Protein AF-A0A4R6K210-F1 (afdb_monomer_lite)

Organism: NCBI:txid2512215

Secondary structure (DSSP, 8-state):
---------------------------------SSTTHHHHS-GGGG--SS-TTTTHHHHHHHHH--GGG--HHHHHHHHHHHHHHHHHHHHHHHHHHHHHHHHS--EES-SSSSS--TTPPBPPTT-EEEETTEEEEHHHHHHHHHT--HHHHHHHHHHHHHHHHH-HHHHHHHHHTSS-HHHHHHHHHHHTT---HHHHHHHH-

pLDDT: mean 77.82, std 23.1, range [26.52, 97.75]

Radius of gyration: 31.62 Å; chains: 1; bounding box: 96×77×70 Å

Structure (mmCIF, N/CA/C/O backbone):
data_AF-A0A4R6K210-F1
#
_entry.id   AF-A0A4R6K210-F1
#
loop_
_atom_site.group_PDB
_atom_site.id
_atom_site.type_symbol
_atom_site.label_atom_id
_atom_site.label_alt_id
_atom_site.label_comp_id
_atom_site.label_asym_id
_atom_site.label_entity_id
_atom_site.label_seq_id
_atom_site.pdbx_PDB_ins_code
_atom_site.Cartn_x
_atom_site.Cartn_y
_atom_site.Cartn_z
_atom_site.occupancy
_atom_site.B_iso_or_equiv
_atom_site.auth_seq_id
_atom_site.auth_comp_id
_atom_site.auth_asym_id
_atom_site.auth_atom_id
_atom_site.pdbx_PDB_model_num
ATOM 1 N N . MET A 1 1 ? -72.269 -57.834 16.017 1.00 35.53 1 MET A N 1
ATOM 2 C CA . MET A 1 1 ? -72.215 -59.213 16.539 1.00 35.53 1 MET A CA 1
ATOM 3 C C . MET A 1 1 ? -70.806 -59.750 16.324 1.00 35.53 1 MET A C 1
ATOM 5 O O . MET A 1 1 ? -70.292 -59.533 15.237 1.00 35.53 1 MET A O 1
ATOM 9 N N . SER A 1 2 ? -70.254 -60.399 17.362 1.00 40.97 2 SER A N 1
ATOM 10 C CA . SER A 1 2 ? -69.019 -61.221 17.447 1.00 40.97 2 SER A CA 1
ATOM 11 C C . SER A 1 2 ? -67.670 -60.500 17.221 1.00 40.97 2 SER A C 1
ATOM 13 O O . SER A 1 2 ? -67.440 -59.997 16.132 1.00 40.97 2 SER A O 1
ATOM 15 N N . GLN A 1 3 ? -66.781 -60.261 18.212 1.00 33.59 3 GLN A N 1
ATOM 16 C CA . GLN A 1 3 ? -66.018 -61.182 19.108 1.00 33.59 3 GLN A CA 1
ATOM 17 C C . GLN A 1 3 ? -65.267 -62.271 18.311 1.00 33.59 3 GLN A C 1
ATOM 19 O O . GLN A 1 3 ? -65.882 -62.869 17.441 1.00 33.59 3 GLN A O 1
ATOM 24 N N . ASN A 1 4 ? -63.996 -62.646 18.518 1.00 32.97 4 ASN A N 1
ATOM 25 C CA . ASN A 1 4 ? -63.002 -62.506 19.602 1.00 32.97 4 ASN A CA 1
ATOM 26 C C . ASN A 1 4 ? -61.637 -63.025 19.023 1.00 32.97 4 ASN A C 1
ATOM 28 O O . ASN A 1 4 ? -61.682 -63.887 18.151 1.00 32.97 4 ASN A O 1
ATOM 32 N N . VAL A 1 5 ? -60.457 -62.416 19.278 1.00 39.25 5 VAL A N 1
ATOM 33 C CA . VAL A 1 5 ? -59.456 -62.726 20.355 1.00 39.25 5 VAL A CA 1
ATOM 34 C C . VAL A 1 5 ? -58.757 -64.092 20.150 1.00 39.25 5 VAL A C 1
ATOM 36 O O . VAL A 1 5 ? -59.454 -65.055 19.875 1.00 39.25 5 VAL A O 1
ATOM 39 N N . VAL A 1 6 ? -57.450 -64.367 20.312 1.00 38.62 6 VAL A N 1
ATOM 40 C CA . VAL A 1 6 ? -56.156 -63.724 20.679 1.00 38.62 6 VAL A CA 1
ATOM 41 C C . VAL A 1 6 ? -55.096 -64.840 20.513 1.00 38.62 6 VAL A C 1
ATOM 43 O O . VAL A 1 6 ? -55.473 -66.009 20.591 1.00 38.62 6 VAL A O 1
ATOM 46 N N . SER A 1 7 ? -53.800 -64.520 20.362 1.00 36.28 7 SER A N 1
ATOM 47 C CA . SER A 1 7 ? -52.684 -65.198 21.076 1.00 36.28 7 SER A CA 1
ATOM 48 C C . SER A 1 7 ? -51.341 -64.478 20.842 1.00 36.28 7 SER A C 1
ATOM 50 O O . SER A 1 7 ? -50.711 -64.655 19.807 1.00 36.28 7 SER A O 1
ATOM 52 N N . GLU A 1 8 ? -50.902 -63.688 21.824 1.00 39.84 8 GLU A N 1
ATOM 53 C CA . GLU A 1 8 ? -49.481 -63.518 22.212 1.00 39.84 8 GLU A CA 1
ATOM 54 C C . GLU A 1 8 ? -49.186 -64.550 23.337 1.00 39.84 8 GLU A C 1
ATOM 56 O O . GLU A 1 8 ? -50.187 -65.014 23.907 1.00 39.84 8 GLU A O 1
ATOM 61 N N . PRO A 1 9 ? -47.931 -64.937 23.732 1.00 47.53 9 PRO A N 1
ATOM 62 C CA . PRO A 1 9 ? -47.077 -64.061 24.579 1.00 47.53 9 PRO A CA 1
ATOM 63 C C . PRO A 1 9 ? -45.538 -64.358 24.717 1.00 47.53 9 PRO A C 1
ATOM 65 O O . PRO A 1 9 ? -45.024 -65.394 24.314 1.00 47.53 9 PRO A O 1
ATOM 68 N N . VAL A 1 10 ? -44.857 -63.439 25.432 1.00 34.62 10 VAL A N 1
ATOM 69 C CA . VAL A 1 10 ? -43.670 -63.581 26.336 1.00 34.62 10 VAL A CA 1
ATOM 70 C C . VAL A 1 10 ? -42.212 -63.503 25.817 1.00 34.62 10 VAL A C 1
ATOM 72 O O . VAL A 1 10 ? -41.702 -64.424 25.194 1.00 34.62 10 VAL A O 1
ATOM 75 N N . GLY A 1 11 ? -41.486 -62.510 26.372 1.00 28.83 11 GLY A N 1
ATOM 76 C CA . GLY A 1 11 ? -40.149 -62.660 27.000 1.00 28.83 11 GLY A CA 1
ATOM 77 C C . GLY A 1 11 ? -38.930 -62.376 26.109 1.00 28.83 11 GLY A C 1
ATOM 78 O O . GLY A 1 11 ? -38.914 -62.746 24.952 1.00 28.83 11 GLY A O 1
ATOM 79 N N . ALA A 1 12 ? -37.830 -61.762 26.548 1.00 32.75 12 ALA A N 1
ATOM 80 C CA . ALA A 1 12 ? -37.380 -61.350 27.869 1.00 32.75 12 ALA A CA 1
ATOM 81 C C . ALA A 1 12 ? -36.297 -60.260 27.724 1.00 32.75 12 ALA A C 1
ATOM 83 O O . ALA A 1 12 ? -35.587 -60.178 26.723 1.00 32.75 12 ALA A O 1
ATOM 84 N N . ALA A 1 13 ? -36.178 -59.435 28.760 1.00 31.64 13 ALA A N 1
ATOM 85 C CA . ALA A 1 13 ? -35.144 -58.430 28.932 1.00 31.64 13 ALA A CA 1
ATOM 86 C C . ALA A 1 13 ? -33.741 -59.048 29.054 1.00 31.64 13 ALA A C 1
ATOM 88 O O . ALA A 1 13 ? -33.561 -60.022 29.780 1.00 31.64 13 ALA A O 1
ATOM 89 N N . VAL A 1 14 ? -32.734 -58.395 28.470 1.00 34.19 14 VAL A N 1
ATOM 90 C CA . VAL A 1 14 ? -31.352 -58.484 28.957 1.00 34.19 14 VAL A CA 1
ATOM 91 C C . VAL A 1 14 ? -30.781 -57.070 29.058 1.00 34.19 14 VAL A C 1
ATOM 93 O O . VAL A 1 14 ? -30.602 -56.366 28.068 1.00 34.19 14 VAL A O 1
ATOM 96 N N . ARG A 1 15 ? -30.526 -56.657 30.299 1.00 32.91 15 ARG A N 1
ATOM 97 C CA . ARG A 1 15 ? -29.699 -55.511 30.698 1.00 32.91 15 ARG A CA 1
ATOM 98 C C . ARG A 1 15 ? -28.445 -56.075 31.417 1.00 32.91 15 ARG A C 1
ATOM 100 O O . ARG A 1 15 ? -28.417 -57.266 31.711 1.00 32.91 15 ARG A O 1
ATOM 107 N N . PRO A 1 16 ? -27.408 -55.258 31.652 1.00 43.16 16 PRO A N 1
ATOM 108 C CA . PRO A 1 16 ? -26.023 -55.425 31.191 1.00 43.16 16 PRO A CA 1
ATOM 109 C C . PRO A 1 16 ? -25.100 -56.063 32.252 1.00 43.16 16 PRO A C 1
ATOM 111 O O . PRO A 1 16 ? -25.548 -56.299 33.373 1.00 43.16 16 PRO A O 1
ATOM 114 N N . PRO A 1 17 ? -23.786 -56.233 32.002 1.00 33.94 17 PRO A N 1
ATOM 115 C CA . PRO A 1 17 ? -22.821 -56.208 33.084 1.00 33.94 17 PRO A CA 1
ATOM 116 C C . PRO A 1 17 ? -22.368 -54.769 33.352 1.00 33.94 17 PRO A C 1
ATOM 118 O O . PRO A 1 17 ? -21.992 -54.009 32.458 1.00 33.94 17 PRO A O 1
ATOM 121 N N . VAL A 1 18 ? -22.437 -54.426 34.631 1.00 34.34 18 VAL A N 1
ATOM 122 C CA . VAL A 1 18 ? -22.057 -53.157 35.236 1.00 34.34 18 VAL A CA 1
ATOM 123 C C . VAL A 1 18 ? -20.721 -53.342 35.963 1.00 34.34 18 VAL A C 1
ATOM 125 O O . VAL A 1 18 ? -20.514 -54.359 36.613 1.00 34.34 18 VAL A O 1
ATOM 128 N N . HIS A 1 19 ? -19.890 -52.300 35.899 1.00 32.25 19 HIS A N 1
ATOM 129 C CA . HIS A 1 19 ? -18.830 -51.909 36.839 1.00 32.25 19 HIS A CA 1
ATOM 130 C C . HIS A 1 19 ? -17.590 -52.800 37.050 1.00 32.25 19 HIS A C 1
ATOM 132 O O . HIS A 1 19 ? -17.618 -53.792 37.766 1.00 32.25 19 HIS A O 1
ATOM 138 N N . ALA A 1 20 ? -16.434 -52.235 36.684 1.00 31.94 20 ALA A N 1
ATOM 139 C CA . ALA A 1 20 ? -15.456 -51.821 37.693 1.00 31.94 20 ALA A CA 1
ATOM 140 C C . ALA A 1 20 ? -14.736 -50.537 37.242 1.00 31.94 20 ALA A C 1
ATOM 142 O O . ALA A 1 20 ? -13.902 -50.517 36.344 1.00 31.94 20 ALA A O 1
ATOM 143 N N . SER A 1 21 ? -15.145 -49.447 37.876 1.00 34.00 21 SER A N 1
ATOM 144 C CA . SER A 1 21 ? -14.530 -48.121 37.932 1.00 34.00 21 SER A CA 1
ATOM 145 C C . SER A 1 21 ? -13.178 -48.123 38.654 1.00 34.00 21 SER A C 1
ATOM 147 O O . SER A 1 21 ? -13.017 -48.919 39.571 1.00 34.00 21 SER A O 1
ATOM 149 N N . VAL A 1 22 ? -12.311 -47.139 38.365 1.00 31.89 22 VAL A N 1
ATOM 150 C CA . VAL A 1 22 ? -11.700 -46.206 39.347 1.00 31.89 22 VAL A CA 1
ATOM 151 C C . VAL A 1 22 ? -10.940 -45.086 38.601 1.00 31.89 22 VAL A C 1
ATOM 153 O O . VAL A 1 22 ? -9.934 -45.338 37.956 1.00 31.89 22 VAL A O 1
ATOM 156 N N . ARG A 1 23 ? -11.513 -43.869 38.702 1.00 34.47 23 ARG A N 1
ATOM 157 C CA . ARG A 1 23 ? -10.940 -42.521 38.971 1.00 34.47 23 ARG A CA 1
ATOM 158 C C . ARG A 1 23 ? -9.601 -42.089 38.347 1.00 34.47 23 ARG A C 1
ATOM 160 O O . ARG A 1 23 ? -8.660 -42.851 38.295 1.00 34.47 23 ARG A O 1
ATOM 167 N N . ALA A 1 24 ? -9.316 -40.806 38.129 1.00 33.03 24 ALA A N 1
ATOM 168 C CA . ALA A 1 24 ? -10.038 -39.528 38.085 1.00 33.03 24 ALA A CA 1
ATOM 169 C C . ALA A 1 24 ? -8.950 -38.439 38.020 1.00 33.03 24 ALA A C 1
ATOM 171 O O . ALA A 1 24 ? -7.990 -38.515 38.781 1.00 33.03 24 ALA A O 1
ATOM 172 N N . ARG A 1 25 ? -9.163 -37.417 37.187 1.00 30.59 25 ARG A N 1
ATOM 173 C CA . ARG A 1 25 ? -8.783 -35.989 37.328 1.00 30.59 25 ARG A CA 1
ATOM 174 C C . ARG A 1 25 ? -9.207 -35.361 35.994 1.00 30.59 25 ARG A C 1
ATOM 176 O O . ARG A 1 25 ? -8.532 -35.562 35.002 1.00 30.59 25 ARG A O 1
ATOM 183 N N . ARG A 1 26 ? -10.452 -34.922 35.796 1.00 29.03 26 ARG A N 1
ATOM 184 C CA . ARG A 1 26 ? -11.221 -33.824 36.419 1.00 29.03 26 ARG A CA 1
ATOM 185 C C . ARG A 1 26 ? -10.517 -32.466 36.302 1.00 29.03 26 ARG A C 1
ATOM 187 O O . ARG A 1 26 ? -9.527 -32.231 36.984 1.00 29.03 26 ARG A O 1
ATOM 194 N N . GLY A 1 27 ? -11.127 -31.628 35.464 1.00 26.52 27 GLY A N 1
ATOM 195 C CA . GLY A 1 27 ? -10.809 -30.244 35.112 1.00 26.52 27 GLY A CA 1
ATOM 196 C C . GLY A 1 27 ? -11.230 -30.024 33.651 1.00 26.52 27 GLY A C 1
ATOM 197 O O . GLY A 1 27 ? -10.372 -30.004 32.791 1.00 26.52 27 GLY A O 1
ATOM 198 N N . ALA A 1 28 ? -12.490 -30.223 33.246 1.00 33.47 28 ALA A N 1
ATOM 199 C CA . ALA A 1 28 ? -13.652 -29.363 33.505 1.00 33.47 28 ALA A CA 1
ATOM 200 C C . ALA A 1 28 ? -13.405 -27.895 33.113 1.00 33.47 28 ALA A C 1
ATOM 202 O O . ALA A 1 28 ? -13.106 -27.093 33.991 1.00 33.47 28 ALA A O 1
ATOM 203 N N . ALA A 1 29 ? -13.531 -27.589 31.817 1.00 39.16 29 ALA A N 1
ATOM 204 C CA . ALA A 1 29 ? -14.105 -26.344 31.287 1.00 39.16 29 ALA A CA 1
ATOM 205 C C . ALA A 1 29 ? -14.188 -26.421 29.748 1.00 39.16 29 ALA A C 1
ATOM 207 O O . ALA A 1 29 ? -13.593 -25.621 29.038 1.00 39.16 29 ALA A O 1
ATOM 208 N N . ASP A 1 30 ? -14.905 -27.423 29.249 1.00 41.88 30 ASP A N 1
ATOM 209 C CA . ASP A 1 30 ? -15.523 -27.378 27.925 1.00 41.88 30 ASP A CA 1
ATOM 210 C C . ASP A 1 30 ? -17.021 -27.394 28.235 1.00 41.88 30 ASP A C 1
ATOM 212 O O . ASP A 1 30 ? -17.569 -28.449 28.537 1.00 41.88 30 ASP A O 1
ATOM 216 N N . ASP A 1 31 ? -17.566 -26.197 28.476 1.00 40.41 31 ASP A N 1
ATOM 217 C CA . ASP A 1 31 ? -18.995 -25.862 28.589 1.00 40.41 31 ASP A CA 1
ATOM 218 C C . ASP A 1 31 ? -19.122 -24.454 29.198 1.00 40.41 31 ASP A C 1
ATOM 220 O O . ASP A 1 31 ? -19.111 -24.306 30.421 1.00 40.41 31 ASP A O 1
ATOM 224 N N . CYS A 1 32 ? -19.215 -23.420 28.346 1.00 37.50 32 CYS A N 1
ATOM 225 C CA . CYS A 1 32 ? -19.988 -22.185 28.584 1.00 37.50 32 CYS A CA 1
ATOM 226 C C . CYS A 1 32 ? -19.946 -21.243 27.358 1.00 37.50 32 CYS A C 1
ATOM 228 O O . CYS A 1 32 ? -19.133 -20.325 27.285 1.00 37.50 32 CYS A O 1
ATOM 230 N N . ILE A 1 33 ? -20.895 -21.395 26.430 1.00 52.00 33 ILE A N 1
ATOM 231 C CA . ILE A 1 33 ? -21.427 -20.254 25.667 1.00 52.00 33 ILE A CA 1
ATOM 232 C C . ILE A 1 33 ? -22.469 -19.606 26.591 1.00 52.00 33 ILE A C 1
ATOM 234 O O . ILE A 1 33 ? -23.594 -20.089 26.687 1.00 52.00 33 ILE A O 1
ATOM 238 N N . GLY A 1 34 ? -22.102 -18.586 27.368 1.00 32.44 34 GLY A N 1
ATOM 239 C CA . GLY A 1 34 ? -23.014 -18.032 28.379 1.00 32.44 34 GLY A CA 1
ATOM 240 C C . GLY A 1 34 ? -22.482 -16.745 28.986 1.00 32.44 34 GLY A C 1
ATOM 241 O O . GLY A 1 34 ? -21.314 -16.696 29.346 1.00 32.44 34 GLY A O 1
ATOM 242 N N . ALA A 1 35 ? -23.278 -15.667 29.005 1.00 37.53 35 ALA A N 1
ATOM 243 C CA . ALA A 1 35 ? -22.843 -14.295 29.357 1.00 37.53 35 ALA A CA 1
ATOM 244 C C . ALA A 1 35 ? -21.687 -13.718 28.495 1.00 37.53 35 ALA A C 1
ATOM 246 O O . ALA A 1 35 ? -21.387 -12.525 28.506 1.00 37.53 35 ALA A O 1
ATOM 247 N N . ALA A 1 36 ? -21.103 -14.564 27.663 1.00 37.78 36 ALA A N 1
ATOM 248 C CA . ALA A 1 36 ? -19.996 -14.385 26.769 1.00 37.78 36 ALA A CA 1
ATOM 249 C C . ALA A 1 36 ? -20.464 -13.717 25.458 1.00 37.78 36 ALA A C 1
ATOM 251 O O . ALA A 1 36 ? -20.106 -14.143 24.375 1.00 37.78 36 ALA A O 1
ATOM 252 N N . THR A 1 37 ? -21.269 -12.655 25.553 1.00 36.75 37 THR A N 1
ATOM 253 C CA . THR A 1 37 ? -21.594 -11.734 24.441 1.00 36.75 37 THR A CA 1
ATOM 254 C C . THR A 1 37 ? -20.953 -10.346 24.645 1.00 36.75 37 THR A C 1
ATOM 256 O O . THR A 1 37 ? -20.701 -9.645 23.671 1.00 36.75 37 THR A O 1
ATOM 259 N N . ILE A 1 38 ? -20.434 -10.051 25.851 1.00 46.31 38 ILE A N 1
ATOM 260 C CA . ILE A 1 38 ? -19.075 -9.467 25.962 1.00 46.31 38 ILE A CA 1
ATOM 261 C C . ILE A 1 38 ? -18.117 -10.333 25.149 1.00 46.31 38 ILE A C 1
ATOM 263 O O . ILE A 1 38 ? -17.326 -9.853 24.354 1.00 46.31 38 ILE A O 1
ATOM 267 N N . ALA A 1 39 ? -18.293 -11.641 25.235 1.00 45.88 39 ALA A N 1
ATOM 268 C CA . ALA A 1 39 ? -17.618 -12.556 24.347 1.00 45.88 39 ALA A CA 1
ATOM 269 C C . ALA A 1 39 ? -18.226 -12.710 22.928 1.00 45.88 39 ALA A C 1
ATOM 271 O O . ALA A 1 39 ? -17.802 -13.606 22.199 1.00 45.88 39 ALA A O 1
ATOM 272 N N . GLN A 1 40 ? -19.093 -11.792 22.474 1.00 39.88 40 GLN A N 1
ATOM 273 C CA . GLN A 1 40 ? -19.475 -11.654 21.064 1.00 39.88 40 GLN A CA 1
ATOM 274 C C . GLN A 1 40 ? -18.873 -10.367 20.486 1.00 39.88 40 GLN A C 1
ATOM 276 O O . GLN A 1 40 ? -18.153 -10.511 19.511 1.00 39.88 40 GLN A O 1
ATOM 281 N N . TYR A 1 41 ? -18.952 -9.185 21.131 1.00 46.16 41 TYR A N 1
ATOM 282 C CA . TYR A 1 41 ? -18.248 -7.960 20.653 1.00 46.16 41 TYR A CA 1
ATOM 283 C C . TYR A 1 41 ? -17.734 -6.994 21.748 1.00 46.16 41 TYR A C 1
ATOM 285 O O . TYR A 1 41 ? -17.486 -5.820 21.473 1.00 46.16 41 TYR A O 1
ATOM 293 N N . GLY A 1 42 ? -17.580 -7.456 22.991 1.00 46.38 42 GLY A N 1
ATOM 294 C CA . GLY A 1 42 ? -17.012 -6.686 24.103 1.00 46.38 42 GLY A CA 1
ATOM 295 C C . GLY A 1 42 ? -15.493 -6.858 24.207 1.00 46.38 42 GLY A C 1
ATOM 296 O O . GLY A 1 42 ? -15.001 -7.980 24.291 1.00 46.38 42 GLY A O 1
ATOM 297 N N . VAL A 1 43 ? -14.783 -5.726 24.216 1.00 52.56 43 VAL A N 1
ATOM 298 C CA . VAL A 1 43 ? -13.321 -5.566 24.085 1.00 52.56 43 VAL A CA 1
ATOM 299 C C . VAL A 1 43 ? -12.808 -6.123 22.756 1.00 52.56 43 VAL A C 1
ATOM 301 O O . VAL A 1 43 ? -12.385 -7.273 22.659 1.00 52.56 43 VAL A O 1
ATOM 304 N N . LEU A 1 44 ? -12.834 -5.293 21.709 1.00 55.75 44 LEU A N 1
ATOM 305 C CA . LEU A 1 44 ? -12.237 -5.634 20.409 1.00 55.75 44 LEU A CA 1
ATOM 306 C C . LEU A 1 44 ? -10.721 -5.888 20.515 1.00 55.75 44 LEU A C 1
ATOM 308 O O . LEU A 1 44 ? -10.178 -6.609 19.685 1.00 55.75 44 LEU A O 1
ATOM 312 N N . GLY A 1 45 ? -10.076 -5.430 21.594 1.00 52.56 45 GLY A N 1
ATOM 313 C CA . GLY A 1 45 ? -8.704 -5.808 21.952 1.00 52.56 45 GLY A CA 1
ATOM 314 C C . GLY A 1 45 ? -8.489 -7.314 22.172 1.00 52.56 45 GLY A C 1
ATOM 315 O O . GLY A 1 45 ? -7.361 -7.765 22.222 1.00 52.56 45 GLY A O 1
ATOM 316 N N . ARG A 1 46 ? -9.536 -8.150 22.253 1.00 52.31 46 ARG A N 1
ATOM 317 C CA . ARG A 1 46 ? -9.374 -9.621 22.285 1.00 52.31 46 ARG A CA 1
ATOM 318 C C . ARG A 1 46 ? -9.060 -10.250 20.924 1.00 52.31 46 ARG A C 1
ATOM 320 O O . ARG A 1 46 ? -8.816 -11.449 20.864 1.00 52.31 46 ARG A O 1
ATOM 327 N N . PHE A 1 47 ? -9.131 -9.466 19.850 1.00 53.12 47 PHE A N 1
ATOM 328 C CA . PHE A 1 47 ? -8.645 -9.865 18.532 1.00 53.12 47 PHE A CA 1
ATOM 329 C C . PHE A 1 47 ? -7.149 -9.543 18.346 1.00 53.12 47 PHE A C 1
ATOM 331 O O . PHE A 1 47 ? -6.619 -9.817 17.274 1.00 53.12 47 PHE A O 1
ATOM 338 N N . ASP A 1 48 ? -6.454 -9.072 19.398 1.00 52.16 48 ASP A N 1
ATOM 339 C CA . ASP A 1 48 ? -4.993 -9.206 19.579 1.00 52.16 48 ASP A CA 1
ATOM 340 C C . ASP A 1 48 ? -4.584 -10.671 19.803 1.00 52.16 48 ASP A C 1
ATOM 342 O O . ASP A 1 48 ? -3.831 -10.996 20.722 1.00 52.16 48 ASP A O 1
ATOM 346 N N . VAL A 1 49 ? -5.138 -11.602 19.027 1.00 51.94 49 VAL A N 1
ATOM 347 C CA . VAL A 1 49 ? -4.698 -12.989 19.123 1.00 51.94 49 VAL A CA 1
ATOM 348 C C . VAL A 1 49 ? -3.307 -13.041 18.505 1.00 51.94 49 VAL A C 1
ATOM 350 O O . VAL A 1 49 ? -3.153 -12.859 17.301 1.00 51.94 49 VAL A O 1
ATOM 353 N N . GLU A 1 50 ? -2.305 -13.244 19.358 1.00 48.16 50 GLU A N 1
ATOM 354 C CA . GLU A 1 50 ? -0.977 -13.712 18.970 1.00 48.16 50 GLU A CA 1
ATOM 355 C C . GLU A 1 50 ? -1.206 -14.988 18.134 1.00 48.16 50 GLU A C 1
ATOM 357 O O . GLU A 1 50 ? -1.751 -15.966 18.648 1.00 48.16 50 GLU A O 1
ATOM 362 N N . ASP A 1 51 ? -0.916 -14.914 16.830 1.00 52.44 51 ASP A N 1
ATOM 363 C CA . ASP A 1 51 ? -1.414 -15.792 15.756 1.00 52.44 51 ASP A CA 1
ATOM 364 C C . ASP A 1 51 ? -2.929 -15.664 15.452 1.00 52.44 51 ASP A C 1
ATOM 366 O O . ASP A 1 51 ? -3.742 -16.506 15.843 1.00 52.44 51 ASP A O 1
ATOM 370 N N . ASP A 1 52 ? -3.316 -14.647 14.666 1.00 61.97 52 ASP A N 1
ATOM 371 C CA . ASP A 1 52 ? -4.599 -14.566 13.942 1.00 61.97 52 ASP A CA 1
ATOM 372 C C . ASP A 1 52 ? -4.457 -15.200 12.539 1.00 61.97 52 ASP A C 1
ATOM 374 O O . ASP A 1 52 ? -4.252 -14.491 11.548 1.00 61.97 52 ASP A O 1
ATOM 378 N N . PRO A 1 53 ? -4.592 -16.536 12.387 1.00 61.19 53 PRO A N 1
ATOM 379 C CA . PRO A 1 53 ? -4.437 -17.200 11.091 1.00 61.19 53 PRO A CA 1
ATOM 380 C C . PRO A 1 53 ? -5.503 -16.779 10.070 1.00 61.19 53 PRO A C 1
ATOM 382 O O . PRO A 1 53 ? -5.387 -17.111 8.892 1.00 61.19 53 PRO A O 1
ATOM 385 N N . ALA A 1 54 ? -6.562 -16.085 10.507 1.00 64.31 54 ALA A N 1
ATOM 386 C CA . ALA A 1 54 ? -7.638 -15.603 9.653 1.00 64.31 54 ALA A CA 1
ATOM 387 C C . ALA A 1 54 ? -7.392 -14.177 9.123 1.00 64.31 54 ALA A C 1
ATOM 389 O O . ALA A 1 54 ? -8.265 -13.639 8.431 1.00 64.31 54 ALA A O 1
ATOM 390 N N . GLY A 1 55 ? -6.243 -13.560 9.430 1.00 66.62 55 GLY A N 1
ATOM 391 C CA . GLY A 1 55 ? -5.799 -12.303 8.821 1.00 66.62 55 GLY A CA 1
ATOM 392 C C . GLY A 1 55 ? -6.759 -11.131 9.037 1.00 66.62 55 GLY A C 1
ATOM 393 O O . GLY A 1 55 ? -6.933 -10.293 8.157 1.00 66.62 55 GLY A O 1
ATOM 394 N N . GLY A 1 56 ? -7.434 -11.068 10.185 1.00 75.81 56 GLY A N 1
ATOM 395 C CA . GLY A 1 56 ? -8.365 -9.995 10.542 1.00 75.81 56 GLY A CA 1
ATOM 396 C C . GLY A 1 56 ? -9.813 -10.229 10.148 1.00 75.81 56 GLY A C 1
ATOM 397 O O . GLY A 1 56 ? -10.646 -9.371 10.425 1.00 75.81 56 GLY A O 1
ATOM 398 N N . THR A 1 57 ? -10.157 -11.381 9.565 1.00 83.25 57 THR A N 1
ATOM 399 C CA . THR A 1 57 ? -11.548 -11.700 9.191 1.00 83.25 57 THR A CA 1
ATOM 400 C C . THR A 1 57 ? -12.480 -11.673 10.406 1.00 83.25 57 THR A C 1
ATOM 402 O O . THR A 1 57 ? -13.541 -11.057 10.364 1.00 83.25 57 THR A O 1
ATOM 405 N N . ALA A 1 58 ? -12.055 -12.263 11.527 1.00 82.75 58 ALA A N 1
ATOM 406 C CA . ALA A 1 58 ? -12.848 -12.270 12.754 1.00 82.75 58 ALA A CA 1
ATOM 407 C C . ALA A 1 58 ? -13.019 -10.858 13.349 1.00 82.75 58 ALA A C 1
ATOM 409 O O . ALA A 1 58 ? -14.096 -10.522 13.842 1.00 82.75 58 ALA A O 1
ATOM 410 N N . LEU A 1 59 ? -11.980 -10.017 13.255 1.00 86.19 59 LEU A N 1
ATOM 411 C CA . LEU A 1 59 ? -12.031 -8.614 13.669 1.00 86.19 59 LEU A CA 1
ATOM 412 C C . LEU A 1 59 ? -12.959 -7.793 12.762 1.00 86.19 59 LEU A C 1
ATOM 414 O O . LEU A 1 59 ? -13.749 -6.992 13.258 1.00 86.19 59 LEU A O 1
ATOM 418 N N . TYR A 1 60 ? -12.910 -8.015 11.447 1.00 89.31 60 TYR A N 1
ATOM 419 C CA . TYR A 1 60 ? -13.814 -7.389 10.483 1.00 89.31 60 TYR A CA 1
ATOM 420 C C . TYR A 1 60 ? -15.269 -7.748 10.774 1.00 89.31 60 TYR A C 1
ATOM 422 O O . TYR A 1 60 ? -16.094 -6.850 10.964 1.00 89.31 60 TYR A O 1
ATOM 430 N N . ASP A 1 61 ? -15.569 -9.045 10.884 1.00 87.81 61 ASP A N 1
ATOM 431 C CA . ASP A 1 61 ? -16.909 -9.524 11.215 1.00 87.81 61 ASP A CA 1
ATOM 432 C C . ASP A 1 61 ? -17.380 -8.890 12.523 1.00 87.81 61 ASP A C 1
ATOM 434 O O . ASP A 1 61 ? -18.519 -8.425 12.618 1.00 87.81 61 ASP A O 1
ATOM 438 N N . ALA A 1 62 ? -16.482 -8.776 13.505 1.00 87.81 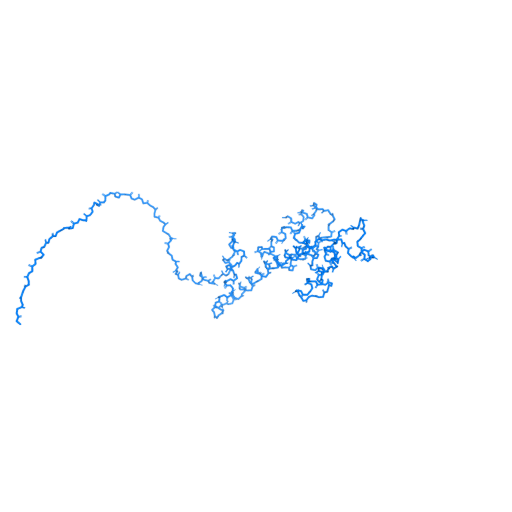62 ALA A N 1
ATOM 439 C CA . ALA A 1 62 ? -16.774 -8.154 14.779 1.00 87.81 62 ALA A CA 1
ATOM 440 C C . ALA A 1 62 ? -17.095 -6.669 14.710 1.00 87.81 62 ALA A C 1
ATOM 442 O O . ALA A 1 62 ? -18.086 -6.222 15.289 1.00 87.81 62 ALA A O 1
ATOM 443 N N . VAL A 1 63 ? -16.310 -5.901 13.965 1.00 91.56 63 VAL A N 1
ATOM 444 C CA . VAL A 1 63 ? -16.587 -4.483 13.748 1.00 91.56 63 VAL A CA 1
ATOM 445 C C . VAL A 1 63 ? -17.916 -4.312 13.009 1.00 91.56 63 VAL A C 1
ATOM 447 O O . VAL A 1 63 ? -18.723 -3.468 13.397 1.00 91.56 63 VAL A O 1
ATOM 450 N N . VAL A 1 64 ? -18.199 -5.109 11.981 1.00 93.06 64 VAL A N 1
ATOM 451 C CA . VAL A 1 64 ? -19.412 -4.941 11.163 1.00 93.06 64 VAL A CA 1
ATOM 452 C C . VAL A 1 64 ? -20.690 -5.305 11.919 1.00 93.06 64 VAL A C 1
ATOM 454 O O . VAL A 1 64 ? -21.721 -4.669 11.706 1.00 93.06 64 VAL A O 1
ATOM 457 N N . SER A 1 65 ? -20.638 -6.294 12.811 1.00 90.81 65 SER A N 1
ATOM 458 C CA . SER A 1 65 ? -21.832 -6.838 13.477 1.00 90.81 65 SER A CA 1
ATOM 459 C C . SER A 1 65 ? -22.045 -6.370 14.922 1.00 90.81 65 SER A C 1
ATOM 461 O O . SER A 1 65 ? -23.081 -6.678 15.514 1.00 90.81 65 SER A O 1
ATOM 463 N N . GLN A 1 66 ? -21.114 -5.596 15.491 1.00 89.75 66 GLN A N 1
ATOM 464 C CA . GLN A 1 66 ? -21.251 -5.021 16.832 1.00 89.75 66 GLN A CA 1
ATOM 465 C C . GLN A 1 66 ? -22.486 -4.106 16.943 1.00 89.75 66 GLN A C 1
ATOM 467 O O . GLN A 1 66 ? -22.648 -3.158 16.173 1.00 89.75 66 GLN A O 1
ATOM 472 N N . ASP A 1 67 ? -23.323 -4.346 17.960 1.00 90.31 67 ASP A N 1
ATOM 473 C CA . ASP A 1 67 ? -24.444 -3.468 18.316 1.00 90.31 67 ASP A CA 1
ATOM 474 C C . ASP A 1 67 ? -23.916 -2.163 18.931 1.00 90.31 67 ASP A C 1
ATOM 476 O O . ASP A 1 67 ? -23.531 -2.099 20.101 1.00 90.31 67 ASP A O 1
ATOM 480 N N . THR A 1 68 ? -23.894 -1.104 18.124 1.00 91.94 68 THR A N 1
ATOM 481 C CA . THR A 1 68 ? -23.362 0.203 18.522 1.00 91.94 68 THR A CA 1
ATOM 482 C C . THR A 1 68 ? -24.241 0.937 19.531 1.00 91.94 68 THR A C 1
ATOM 484 O O . THR A 1 68 ? -23.759 1.854 20.194 1.00 91.94 68 THR A O 1
ATOM 487 N N . THR A 1 69 ? -25.504 0.532 19.710 1.00 91.12 69 THR A N 1
ATOM 488 C CA . THR A 1 69 ? -26.407 1.159 20.691 1.00 91.12 69 THR A CA 1
ATOM 489 C C . THR A 1 69 ? -26.025 0.837 22.136 1.00 91.12 69 THR A C 1
ATOM 491 O O . THR A 1 69 ? -26.452 1.533 23.056 1.00 91.12 69 THR A O 1
ATOM 494 N N . GLN A 1 70 ? -25.189 -0.188 22.332 1.00 86.06 70 GLN A N 1
ATOM 495 C CA . GLN A 1 70 ? -24.717 -0.649 23.638 1.00 86.06 70 GLN A CA 1
ATOM 496 C C . GLN A 1 70 ? -23.293 -0.179 23.971 1.00 86.06 70 GLN A C 1
ATOM 498 O O . GLN A 1 70 ? -22.758 -0.540 25.020 1.00 86.06 70 GLN A O 1
ATOM 503 N N . LEU A 1 71 ? -22.662 0.618 23.102 1.00 88.62 71 LEU A N 1
ATOM 504 C CA . LEU A 1 71 ? -21.309 1.116 23.332 1.00 88.62 71 LEU A CA 1
ATOM 505 C C . LEU A 1 71 ? -21.301 2.269 24.340 1.00 88.62 71 LEU A C 1
ATOM 507 O O . LEU A 1 71 ? -21.847 3.344 24.089 1.00 88.62 71 LEU A O 1
ATOM 511 N N . ALA A 1 72 ? -20.628 2.041 25.466 1.00 85.69 72 ALA A N 1
ATOM 512 C CA . ALA A 1 72 ? -20.217 3.085 26.400 1.00 85.69 72 ALA A CA 1
ATOM 513 C C . ALA A 1 72 ? -18.900 3.744 25.941 1.00 85.69 72 ALA A C 1
ATOM 515 O O . ALA A 1 72 ? -18.217 3.202 25.075 1.00 85.69 72 ALA A O 1
ATOM 516 N N . ASP A 1 73 ? -18.527 4.878 26.544 1.00 82.44 73 ASP A N 1
ATOM 517 C CA . ASP A 1 73 ? -17.404 5.749 26.146 1.00 82.44 73 ASP A CA 1
ATOM 518 C C . ASP A 1 73 ? -16.144 5.002 25.661 1.00 82.44 73 ASP A C 1
ATOM 520 O O . ASP A 1 73 ? -15.718 5.188 24.522 1.00 82.44 73 ASP A O 1
ATOM 524 N N . GLY A 1 74 ? -15.576 4.106 26.480 1.00 86.50 74 GLY A N 1
ATOM 525 C CA . GLY A 1 74 ? -14.374 3.338 26.114 1.00 86.50 74 GLY A CA 1
ATOM 526 C C . GLY A 1 74 ? -14.569 2.393 24.920 1.00 86.50 74 GLY A C 1
ATOM 527 O O . GLY A 1 74 ? -13.665 2.231 24.110 1.00 86.50 74 GLY A O 1
ATOM 528 N N . GLY A 1 75 ? -15.775 1.851 24.738 1.00 88.19 75 GLY A N 1
ATOM 529 C CA . GLY A 1 75 ? -16.091 0.955 23.624 1.00 88.19 75 GLY A CA 1
ATOM 530 C C . GLY A 1 75 ? -16.091 1.646 22.258 1.00 88.19 75 GLY A C 1
ATOM 531 O O . GLY A 1 75 ? -15.840 0.996 21.245 1.00 88.19 75 GLY A O 1
ATOM 532 N N . TRP A 1 76 ? -16.325 2.962 22.207 1.00 91.12 76 TRP A N 1
ATOM 533 C CA . TRP A 1 76 ? -16.168 3.732 20.970 1.00 91.12 76 TRP A CA 1
ATOM 534 C C . TRP A 1 76 ? -14.702 3.889 20.572 1.00 91.12 76 TRP A C 1
ATOM 536 O O . TRP A 1 76 ? -14.387 3.793 19.387 1.00 91.12 76 TRP A O 1
ATOM 546 N N . LEU A 1 77 ? -13.810 4.096 21.545 1.00 90.69 77 LEU A N 1
ATOM 547 C CA . LEU A 1 77 ? -12.372 4.177 21.289 1.00 90.69 77 LEU A CA 1
ATOM 548 C C . LEU A 1 77 ? -11.819 2.826 20.828 1.00 90.69 77 LEU A C 1
ATOM 550 O O . LEU A 1 77 ? -11.147 2.783 19.801 1.00 90.69 77 LEU A O 1
ATOM 554 N N . ASP A 1 78 ? -12.200 1.731 21.491 1.00 89.56 78 ASP A N 1
ATOM 555 C CA . ASP A 1 78 ? -11.828 0.369 21.077 1.00 89.56 78 ASP A CA 1
ATOM 556 C C . ASP A 1 78 ? -12.272 0.069 19.636 1.00 89.56 78 ASP A C 1
ATOM 558 O O . ASP A 1 78 ? -11.580 -0.604 18.874 1.00 89.56 78 ASP A O 1
ATOM 562 N N . ARG A 1 79 ? -13.444 0.579 19.239 1.00 92.19 79 ARG A N 1
ATOM 563 C CA . ARG A 1 79 ? -13.957 0.428 17.874 1.00 92.19 79 ARG A CA 1
ATOM 564 C C . ARG A 1 79 ? -13.136 1.206 16.850 1.00 92.19 79 ARG A C 1
ATOM 566 O O . ARG A 1 79 ? -12.897 0.685 15.764 1.00 92.19 79 ARG A O 1
ATOM 573 N N . VAL A 1 80 ? -12.717 2.430 17.167 1.00 92.88 80 VAL A N 1
ATOM 574 C CA . VAL A 1 80 ? -11.849 3.228 16.284 1.00 92.88 80 VAL A CA 1
ATOM 575 C C . VAL A 1 80 ?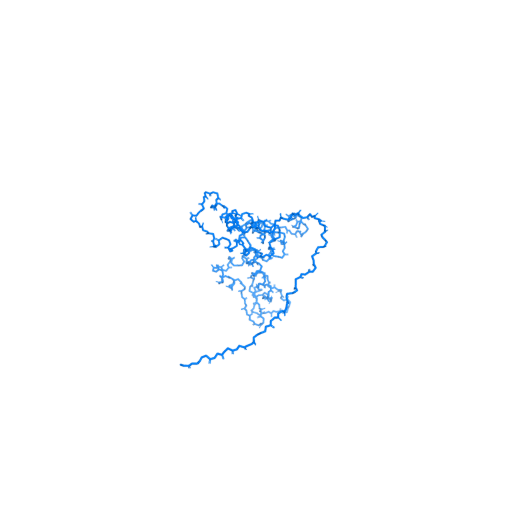 -10.478 2.570 16.131 1.00 92.88 80 VAL A C 1
ATOM 577 O O . VAL A 1 80 ? -9.961 2.504 15.015 1.00 92.88 80 VAL A O 1
ATOM 580 N N . ASP A 1 81 ? -9.920 2.043 17.218 1.00 90.56 81 ASP A N 1
ATOM 581 C CA . ASP A 1 81 ? -8.652 1.312 17.193 1.00 90.56 81 ASP A CA 1
ATOM 582 C C . ASP A 1 81 ? -8.739 0.068 16.295 1.00 90.56 81 ASP A C 1
ATOM 584 O O . ASP A 1 81 ? -7.982 -0.069 15.335 1.00 90.56 81 ASP A O 1
ATOM 588 N N . ALA A 1 82 ? -9.764 -0.765 16.495 1.00 90.75 82 ALA A N 1
ATOM 589 C CA . ALA A 1 82 ? -10.022 -1.937 15.661 1.00 90.75 82 ALA A CA 1
ATOM 590 C C . ALA A 1 82 ? -10.158 -1.602 14.166 1.00 90.75 82 ALA A C 1
ATOM 592 O O . ALA A 1 82 ? -9.611 -2.307 13.316 1.00 90.75 82 ALA A O 1
ATOM 593 N N . ILE A 1 83 ? -10.870 -0.520 13.831 1.00 93.31 83 ILE A N 1
ATOM 594 C CA . ILE A 1 83 ? -10.992 -0.047 12.445 1.00 93.31 83 ILE A CA 1
ATOM 595 C C . ILE A 1 83 ? -9.623 0.368 11.900 1.00 93.31 83 ILE A C 1
ATOM 597 O O . ILE A 1 83 ? -9.272 -0.032 10.794 1.00 93.31 83 ILE A O 1
ATOM 601 N N . THR A 1 84 ? -8.831 1.106 12.677 1.00 93.44 84 THR A N 1
ATOM 602 C CA . THR A 1 84 ? -7.491 1.558 12.268 1.00 93.44 84 THR A CA 1
ATOM 603 C C . THR A 1 84 ? -6.570 0.376 11.965 1.00 93.44 84 THR A C 1
ATOM 605 O O . THR A 1 84 ? -5.834 0.394 10.978 1.00 93.44 84 THR A O 1
ATOM 608 N N . ARG A 1 85 ? -6.652 -0.691 12.764 1.00 91.25 85 ARG A N 1
ATOM 609 C CA . ARG A 1 85 ? -5.901 -1.927 12.523 1.00 91.25 85 ARG A CA 1
ATOM 610 C C . ARG A 1 85 ? -6.347 -2.607 11.236 1.00 91.25 85 ARG A C 1
ATOM 612 O O . ARG A 1 85 ? -5.505 -2.939 10.411 1.00 91.25 85 ARG A O 1
ATOM 619 N N . LEU A 1 86 ? -7.653 -2.744 10.997 1.00 92.50 86 LEU A N 1
ATOM 620 C CA . LEU A 1 86 ? -8.171 -3.284 9.731 1.00 92.50 86 LEU A CA 1
ATOM 621 C C . LEU A 1 86 ? -7.734 -2.448 8.515 1.00 92.50 86 LEU A C 1
ATOM 623 O O . LEU A 1 86 ? -7.373 -3.009 7.480 1.00 92.50 86 LEU A O 1
ATOM 627 N N . GLU A 1 87 ? -7.735 -1.120 8.636 1.00 95.38 87 GLU A N 1
ATOM 628 C CA . GLU A 1 87 ? -7.241 -0.214 7.594 1.00 95.38 87 GLU A CA 1
ATOM 629 C C . GLU A 1 87 ? -5.750 -0.428 7.308 1.00 95.38 87 GLU A C 1
ATOM 631 O O . GLU A 1 87 ? -5.357 -0.457 6.140 1.00 95.38 87 GLU A O 1
ATOM 636 N N . ALA A 1 88 ? -4.932 -0.627 8.345 1.00 94.31 88 ALA A N 1
ATOM 637 C CA . ALA A 1 88 ? -3.517 -0.962 8.216 1.00 94.31 88 ALA A CA 1
ATOM 638 C C . ALA A 1 88 ? -3.303 -2.284 7.461 1.00 94.31 88 ALA A C 1
ATOM 640 O O . ALA A 1 88 ? -2.602 -2.298 6.444 1.00 94.31 88 ALA A O 1
ATOM 641 N N . ARG A 1 89 ? -3.997 -3.360 7.857 1.00 93.44 89 ARG A N 1
ATOM 642 C CA . ARG A 1 89 ? -3.894 -4.662 7.170 1.00 93.44 89 ARG A CA 1
ATOM 643 C C . ARG A 1 89 ? -4.299 -4.554 5.701 1.00 93.44 89 ARG A C 1
ATOM 645 O O . ARG A 1 89 ? -3.597 -5.026 4.806 1.00 93.44 89 ARG A O 1
ATOM 652 N N . LEU A 1 90 ? -5.407 -3.863 5.424 1.00 94.75 90 LEU A N 1
ATOM 653 C CA . LEU A 1 90 ? -5.860 -3.622 4.054 1.00 94.75 90 LEU A CA 1
ATOM 654 C C . LEU A 1 90 ? -4.857 -2.770 3.262 1.00 94.75 90 LEU A C 1
ATOM 656 O O . LEU A 1 90 ? -4.679 -2.981 2.062 1.00 94.75 90 LEU A O 1
ATOM 660 N N . ALA A 1 91 ? -4.182 -1.819 3.908 1.00 96.69 91 ALA A N 1
ATOM 661 C CA . ALA A 1 91 ? -3.137 -1.026 3.280 1.00 96.69 91 ALA A CA 1
ATOM 662 C C . ALA A 1 91 ? -1.918 -1.870 2.878 1.00 96.69 91 ALA A C 1
ATOM 664 O O . ALA A 1 91 ? -1.401 -1.649 1.779 1.00 96.69 91 ALA A O 1
ATOM 665 N N . ALA A 1 92 ? -1.507 -2.847 3.698 1.00 95.94 92 ALA A N 1
ATOM 666 C CA . ALA A 1 92 ? -0.455 -3.807 3.346 1.00 95.94 92 ALA A CA 1
ATOM 667 C C . ALA A 1 92 ? -0.839 -4.641 2.116 1.00 95.94 92 ALA A C 1
ATOM 669 O O . ALA A 1 92 ? -0.086 -4.673 1.142 1.00 95.94 92 ALA A O 1
ATOM 670 N N . LEU A 1 93 ? -2.041 -5.231 2.110 1.00 95.56 93 LEU A N 1
ATOM 671 C CA . LEU A 1 93 ? -2.544 -6.021 0.975 1.00 95.56 93 LEU A CA 1
ATOM 672 C C . LEU A 1 93 ? -2.669 -5.180 -0.302 1.00 95.56 93 LEU A C 1
ATOM 674 O O . LEU A 1 93 ? -2.351 -5.627 -1.403 1.00 95.56 93 LEU A O 1
ATOM 678 N N . LYS A 1 94 ? -3.101 -3.923 -0.168 1.00 97.75 94 LYS A N 1
ATOM 679 C CA . LYS A 1 94 ? -3.169 -2.967 -1.279 1.00 97.75 94 LYS A CA 1
ATOM 680 C C . LYS A 1 94 ? -1.775 -2.641 -1.822 1.00 97.75 94 LYS A C 1
ATOM 682 O O . LYS A 1 94 ? -1.619 -2.556 -3.037 1.00 97.75 94 LYS A O 1
ATOM 687 N N . ALA A 1 95 ? -0.773 -2.454 -0.960 1.00 97.75 95 ALA A N 1
ATOM 688 C CA . ALA A 1 95 ? 0.610 -2.236 -1.387 1.00 97.75 95 ALA A CA 1
ATOM 689 C C . ALA A 1 95 ? 1.172 -3.466 -2.121 1.00 97.75 95 ALA A C 1
ATOM 691 O O . ALA A 1 95 ? 1.731 -3.318 -3.207 1.00 97.75 95 ALA A O 1
ATOM 692 N N . GLU A 1 96 ? 0.933 -4.670 -1.594 1.00 97.12 96 GLU A N 1
ATOM 693 C CA . GLU A 1 96 ? 1.316 -5.933 -2.236 1.00 97.12 96 GLU A CA 1
ATOM 694 C C . GLU A 1 96 ? 0.665 -6.093 -3.615 1.00 97.12 96 GLU A C 1
ATOM 696 O O . GLU A 1 96 ? 1.350 -6.399 -4.589 1.00 97.12 96 GLU A O 1
ATOM 701 N N . ALA A 1 97 ? -0.638 -5.822 -3.739 1.00 97.44 97 ALA A N 1
ATOM 702 C CA . ALA A 1 97 ? -1.344 -5.902 -5.016 1.00 97.44 97 ALA A CA 1
ATOM 703 C C . ALA A 1 97 ? -0.786 -4.915 -6.057 1.00 97.44 97 ALA A C 1
ATOM 705 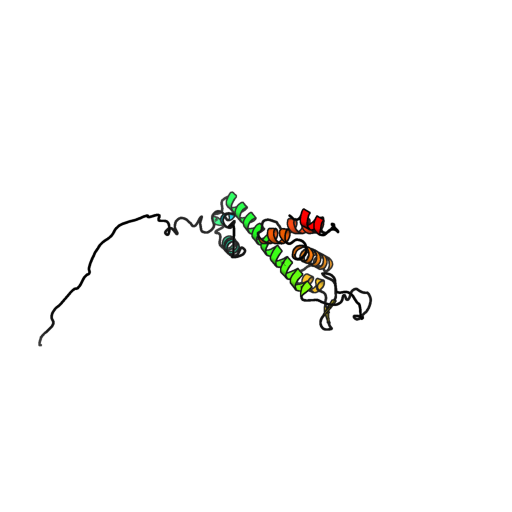O O . ALA A 1 97 ? -0.639 -5.270 -7.228 1.00 97.44 97 ALA A O 1
ATOM 706 N N . ILE A 1 98 ? -0.444 -3.690 -5.641 1.00 97.12 98 ILE A N 1
ATOM 707 C CA . ILE A 1 98 ? 0.161 -2.675 -6.516 1.00 97.12 98 ILE A CA 1
ATOM 708 C C . ILE A 1 98 ? 1.557 -3.114 -6.973 1.00 97.12 98 ILE A C 1
ATOM 710 O O . ILE A 1 98 ? 1.836 -3.085 -8.173 1.00 97.12 98 ILE A O 1
ATOM 714 N N . ALA A 1 99 ? 2.413 -3.554 -6.045 1.00 95.56 99 ALA A N 1
ATOM 715 C CA . ALA A 1 99 ? 3.755 -4.041 -6.362 1.00 95.56 99 ALA A CA 1
ATOM 716 C C . ALA A 1 99 ? 3.703 -5.295 -7.254 1.00 95.56 99 ALA A C 1
ATOM 718 O O . ALA A 1 99 ? 4.430 -5.414 -8.239 1.00 95.56 99 ALA A O 1
ATOM 719 N N . GLY A 1 100 ? 2.776 -6.210 -6.964 1.00 94.19 100 GLY A N 1
ATOM 720 C CA . GLY A 1 100 ? 2.520 -7.402 -7.762 1.00 94.19 100 GLY A CA 1
ATOM 721 C C . GLY A 1 100 ? 2.078 -7.073 -9.186 1.00 94.19 100 GLY A C 1
ATOM 722 O O . GLY A 1 100 ? 2.576 -7.686 -10.130 1.00 94.19 100 GLY A O 1
ATOM 723 N N . PHE A 1 101 ? 1.192 -6.090 -9.354 1.00 94.31 101 PHE A N 1
ATOM 724 C CA . PHE A 1 101 ? 0.753 -5.629 -10.668 1.00 94.31 101 PHE A CA 1
ATOM 725 C C . PHE A 1 101 ? 1.897 -5.011 -11.483 1.00 94.31 101 PHE A C 1
ATOM 727 O O . PHE A 1 101 ? 2.077 -5.390 -12.643 1.00 94.31 101 PHE A O 1
ATOM 734 N N . ASP A 1 102 ? 2.700 -4.125 -10.878 1.00 93.31 102 ASP A N 1
ATOM 735 C CA . ASP A 1 102 ? 3.877 -3.540 -11.538 1.00 93.31 102 ASP A CA 1
ATOM 736 C C . ASP A 1 102 ? 4.869 -4.633 -11.973 1.00 93.31 102 ASP A C 1
ATOM 738 O O . ASP A 1 102 ? 5.305 -4.650 -13.124 1.00 93.31 102 ASP A O 1
ATOM 742 N N . ARG A 1 103 ? 5.128 -5.616 -11.101 1.00 90.50 103 ARG A N 1
ATOM 743 C CA . ARG A 1 103 ? 6.027 -6.746 -11.375 1.00 90.50 103 ARG A CA 1
ATOM 744 C C . ARG A 1 103 ? 5.538 -7.656 -12.503 1.00 90.50 103 ARG A C 1
ATOM 746 O O . ARG A 1 103 ? 6.337 -8.097 -13.325 1.00 90.50 103 ARG A O 1
ATOM 753 N N . VAL A 1 104 ? 4.244 -7.990 -12.540 1.00 89.75 104 VAL A N 1
ATOM 754 C CA . VAL A 1 104 ? 3.689 -8.875 -13.585 1.00 89.75 104 VAL A CA 1
ATOM 755 C C . VAL A 1 104 ? 3.753 -8.198 -14.952 1.00 89.75 104 VAL A C 1
ATOM 757 O O . VAL A 1 104 ? 4.097 -8.849 -15.945 1.00 89.75 104 VAL A O 1
ATOM 760 N N . LEU A 1 105 ? 3.504 -6.888 -15.003 1.00 88.38 105 LEU A N 1
ATOM 761 C CA . LEU A 1 105 ? 3.734 -6.065 -16.185 1.00 88.38 105 LEU A CA 1
ATOM 762 C C . LEU A 1 105 ? 5.229 -5.759 -16.361 1.00 88.38 105 LEU A C 1
ATOM 764 O O . LEU A 1 105 ? 5.633 -4.607 -16.432 1.00 88.38 105 LEU A O 1
ATOM 768 N N . HIS A 1 106 ? 6.074 -6.778 -16.469 1.00 83.06 106 HIS A N 1
ATOM 769 C CA . HIS A 1 106 ? 7.470 -6.601 -16.869 1.00 83.06 106 HIS A CA 1
ATOM 770 C C . HIS A 1 106 ? 7.555 -6.087 -18.317 1.00 83.06 106 HIS A C 1
ATOM 772 O O . HIS A 1 106 ? 6.717 -6.418 -19.165 1.00 83.06 106 HIS A O 1
ATOM 778 N N . GLY A 1 107 ? 8.559 -5.263 -18.611 1.00 89.94 107 GLY A N 1
ATOM 779 C CA . GLY A 1 107 ? 8.731 -4.695 -19.943 1.00 89.94 107 GLY A CA 1
ATOM 780 C C . GLY A 1 107 ? 9.880 -3.702 -20.041 1.00 89.94 107 GLY A C 1
ATOM 781 O O . GLY A 1 107 ? 10.395 -3.210 -19.037 1.00 89.94 107 GLY A O 1
ATOM 782 N N . VAL A 1 108 ? 10.259 -3.394 -21.279 1.00 93.38 108 VAL A N 1
ATOM 783 C CA . VAL A 1 108 ? 11.279 -2.384 -21.585 1.00 93.38 108 VAL A CA 1
ATOM 784 C C . VAL A 1 108 ? 10.706 -0.994 -21.332 1.00 93.38 108 VAL A C 1
ATOM 786 O O . VAL A 1 108 ? 9.558 -0.731 -21.710 1.00 93.38 108 VAL A O 1
ATOM 789 N N . SER A 1 109 ? 11.490 -0.105 -20.718 1.00 94.12 109 SER A N 1
ATOM 790 C CA . SER A 1 109 ? 11.059 1.273 -20.465 1.00 94.12 109 SER A CA 1
ATOM 791 C C . SER A 1 109 ? 10.719 1.988 -21.775 1.00 94.12 109 SER A C 1
ATOM 793 O O . SER A 1 109 ? 11.498 1.998 -22.723 1.00 94.12 109 SER A O 1
ATOM 795 N N . ALA A 1 110 ? 9.545 2.613 -21.828 1.00 92.38 110 ALA A N 1
ATOM 796 C CA . ALA A 1 110 ? 9.125 3.453 -22.949 1.00 92.38 110 ALA A CA 1
ATOM 797 C C . ALA A 1 110 ? 9.465 4.939 -22.731 1.00 92.38 110 ALA A C 1
ATOM 799 O O . ALA A 1 110 ? 9.109 5.791 -23.548 1.00 92.38 110 ALA A O 1
ATOM 800 N N . ASP A 1 111 ? 10.138 5.260 -21.625 1.00 89.69 111 ASP A N 1
ATOM 801 C CA . ASP A 1 111 ? 10.509 6.621 -21.237 1.00 89.69 111 ASP A CA 1
ATOM 802 C C . ASP A 1 111 ? 11.990 6.930 -21.570 1.00 89.69 111 ASP A C 1
ATOM 804 O O . ASP A 1 111 ? 12.578 7.868 -21.039 1.00 89.69 111 ASP A O 1
ATOM 808 N N . LEU A 1 112 ? 12.583 6.172 -22.506 1.00 90.00 112 LEU A N 1
ATOM 809 C CA . LEU A 1 112 ? 13.985 6.289 -22.947 1.00 90.00 112 LEU A CA 1
ATOM 810 C C . LEU A 1 112 ? 14.216 7.303 -24.084 1.00 90.00 112 LEU A C 1
ATOM 812 O O . LEU A 1 112 ? 15.351 7.542 -24.485 1.00 90.00 112 LEU A O 1
ATOM 816 N N . GLY A 1 113 ? 13.155 7.940 -24.588 1.00 86.75 113 GLY A N 1
ATOM 817 C CA . GLY A 1 113 ? 13.246 9.026 -25.575 1.00 86.75 113 GLY A CA 1
ATOM 818 C C . GLY A 1 113 ? 13.163 8.598 -27.044 1.00 86.75 113 GLY A C 1
ATOM 819 O O . GLY A 1 113 ? 13.165 9.459 -27.924 1.00 86.75 113 GLY A O 1
ATOM 820 N N . HIS A 1 114 ? 13.021 7.304 -27.329 1.00 87.19 114 HIS A N 1
ATOM 821 C CA . HIS A 1 114 ? 12.746 6.767 -28.664 1.00 87.19 114 HIS A CA 1
ATOM 822 C C . HIS A 1 114 ? 11.338 6.150 -28.740 1.00 87.19 114 HIS A C 1
ATOM 824 O O . HIS A 1 114 ? 10.607 6.071 -27.751 1.00 87.19 114 HIS A O 1
ATOM 830 N N . ARG A 1 115 ? 10.885 5.829 -29.961 1.00 86.44 115 ARG A N 1
ATOM 831 C CA . ARG A 1 115 ? 9.496 5.395 -30.204 1.00 86.44 115 ARG A CA 1
ATOM 832 C C . ARG A 1 115 ? 9.279 3.910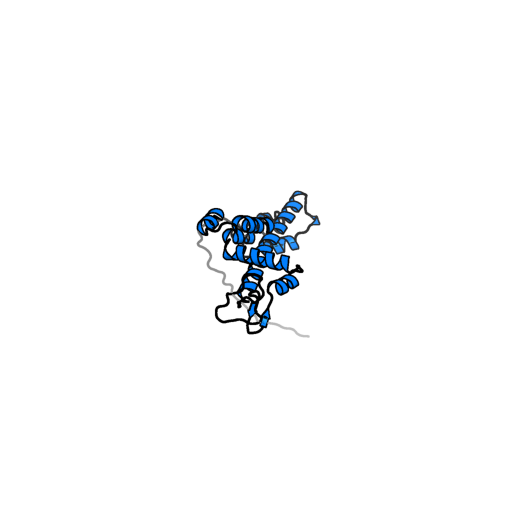 -29.919 1.00 86.44 115 ARG A C 1
ATOM 834 O O . ARG A 1 115 ? 8.167 3.556 -29.551 1.00 86.44 115 ARG A O 1
ATOM 841 N N . TYR A 1 116 ? 10.278 3.063 -30.136 1.00 89.56 116 TYR A N 1
ATOM 842 C CA . TYR A 1 116 ? 10.166 1.607 -30.042 1.00 89.56 116 TYR A CA 1
ATOM 843 C C . TYR A 1 116 ? 11.366 1.048 -29.278 1.00 89.56 116 TYR A C 1
ATOM 845 O O . TYR A 1 116 ? 12.424 1.661 -29.367 1.00 89.56 116 TYR A O 1
ATOM 853 N N . PRO A 1 117 ? 11.228 -0.107 -28.600 1.00 90.69 117 PRO A N 1
ATOM 854 C CA . PRO A 1 117 ? 12.345 -0.747 -27.917 1.00 90.69 117 PRO A CA 1
ATOM 855 C C . PRO A 1 117 ? 13.509 -1.027 -28.863 1.00 90.69 117 PRO A C 1
ATOM 857 O O . PRO A 1 117 ? 13.323 -1.591 -29.946 1.00 90.69 117 PRO A O 1
ATOM 860 N N . GLU A 1 118 ? 14.707 -0.694 -28.414 1.00 92.62 118 GLU A N 1
ATOM 861 C CA . GLU A 1 118 ? 15.969 -0.987 -29.071 1.00 92.62 118 GLU A CA 1
ATOM 862 C C . GLU A 1 118 ? 16.746 -2.066 -28.293 1.00 92.62 118 GLU A C 1
ATOM 864 O O . GLU A 1 118 ? 16.588 -2.223 -27.076 1.00 92.62 118 GLU A O 1
ATOM 869 N N . PRO A 1 119 ? 17.597 -2.861 -28.970 1.00 91.44 119 PRO A N 1
ATOM 870 C CA . PRO A 1 119 ? 18.444 -3.830 -28.286 1.00 91.44 119 PRO A CA 1
ATOM 871 C C . PRO A 1 119 ? 19.347 -3.159 -27.243 1.00 91.44 119 PRO A C 1
ATOM 873 O O . PRO A 1 119 ? 20.134 -2.277 -27.575 1.00 91.44 119 PRO A O 1
ATOM 876 N N . GLY A 1 120 ? 19.278 -3.632 -25.997 1.00 90.12 120 GLY A N 1
ATOM 877 C CA . GLY A 1 120 ? 20.071 -3.103 -24.883 1.00 90.12 120 GLY A CA 1
ATOM 878 C C . GLY A 1 120 ? 19.357 -2.052 -24.030 1.00 90.12 120 GLY A C 1
ATOM 879 O O . GLY A 1 120 ? 19.931 -1.609 -23.037 1.00 90.12 120 GLY A O 1
ATOM 880 N N . ASP A 1 121 ? 18.118 -1.686 -24.366 1.00 94.06 121 ASP A N 1
ATOM 881 C CA . ASP A 1 121 ? 17.293 -0.847 -23.501 1.00 94.06 121 ASP A CA 1
ATOM 882 C C . ASP A 1 121 ? 17.062 -1.489 -22.126 1.00 94.06 121 ASP A C 1
ATOM 884 O O . ASP A 1 121 ? 16.909 -2.708 -21.991 1.00 94.06 121 ASP A O 1
ATOM 888 N N . ARG A 1 122 ? 16.996 -0.644 -21.092 1.00 94.38 122 ARG A N 1
ATOM 889 C CA . ARG A 1 122 ? 16.746 -1.085 -19.717 1.00 94.38 122 ARG A CA 1
ATOM 890 C C . ARG A 1 122 ? 15.285 -1.461 -19.479 1.00 94.38 122 ARG A C 1
ATOM 892 O O . ARG A 1 122 ? 14.362 -0.961 -20.131 1.00 94.38 122 ARG A O 1
ATOM 899 N N . GLU A 1 123 ? 15.077 -2.265 -18.445 1.00 93.75 123 GLU A N 1
ATOM 900 C CA . GLU A 1 123 ? 13.748 -2.507 -17.896 1.00 93.75 123 GLU A CA 1
ATOM 901 C C . GLU A 1 123 ? 13.116 -1.214 -17.368 1.00 93.75 123 GLU A C 1
ATOM 903 O O . GLU A 1 123 ? 13.795 -0.258 -16.964 1.00 93.75 123 GLU A O 1
ATOM 908 N N . ALA A 1 124 ? 11.788 -1.180 -17.419 1.00 93.00 124 ALA A N 1
ATOM 909 C CA . ALA A 1 124 ? 10.996 -0.108 -16.849 1.00 93.00 124 ALA A CA 1
ATOM 910 C C . ALA A 1 124 ? 11.140 -0.082 -15.325 1.00 93.00 124 ALA A C 1
ATOM 912 O O . ALA A 1 124 ? 10.985 -1.104 -14.662 1.00 93.00 124 ALA A O 1
ATOM 913 N N . ALA A 1 125 ? 11.399 1.102 -14.776 1.00 91.50 125 ALA A N 1
ATOM 914 C CA . ALA A 1 125 ? 11.330 1.309 -13.336 1.00 91.50 125 ALA A CA 1
ATOM 915 C C . ALA A 1 125 ? 9.861 1.304 -12.856 1.00 91.50 125 ALA A C 1
ATOM 917 O O . ALA A 1 125 ? 8.938 1.481 -13.667 1.00 91.50 125 ALA A O 1
ATOM 918 N N . PRO A 1 126 ? 9.620 1.134 -11.542 1.00 90.06 126 PRO A N 1
ATOM 919 C CA . PRO A 1 126 ? 8.276 1.155 -10.975 1.00 90.06 126 PRO A CA 1
ATOM 920 C C . PRO A 1 126 ? 7.465 2.383 -11.414 1.00 90.06 126 PRO A C 1
ATOM 922 O O . PRO A 1 126 ? 7.915 3.525 -11.309 1.00 90.06 126 PRO A O 1
ATOM 925 N N . GLY A 1 127 ? 6.256 2.153 -11.930 1.00 87.56 127 GLY A N 1
ATOM 926 C CA . GLY A 1 127 ? 5.365 3.210 -12.423 1.00 87.56 127 GLY A CA 1
ATOM 927 C C . GLY A 1 127 ? 5.738 3.829 -13.781 1.00 87.56 127 GLY A C 1
ATOM 928 O O . GLY A 1 127 ? 4.992 4.669 -14.292 1.00 87.56 127 GLY A O 1
ATOM 929 N N . GLU A 1 128 ? 6.846 3.428 -14.410 1.00 92.38 128 GLU A N 1
ATOM 930 C CA . GLU A 1 128 ? 7.168 3.871 -15.771 1.00 92.38 128 GLU A CA 1
ATOM 931 C C . GLU A 1 128 ? 6.256 3.231 -16.821 1.00 92.38 128 GLU A C 1
ATOM 933 O O . GLU A 1 128 ? 5.741 2.112 -16.663 1.00 92.38 128 GLU A O 1
ATOM 938 N N . ARG A 1 129 ? 6.102 3.943 -17.946 1.00 92.88 129 ARG A N 1
ATOM 939 C CA . ARG A 1 129 ? 5.503 3.356 -19.146 1.00 92.88 129 ARG A CA 1
ATOM 940 C C . ARG A 1 129 ? 6.439 2.304 -19.710 1.00 92.88 129 ARG A C 1
ATOM 942 O O . ARG A 1 129 ? 7.658 2.464 -19.679 1.00 92.88 129 ARG A O 1
ATOM 949 N N . ARG A 1 130 ? 5.864 1.249 -20.272 1.00 93.94 130 ARG A N 1
ATOM 950 C CA . ARG A 1 130 ? 6.631 0.089 -20.715 1.00 93.94 130 ARG A CA 1
ATOM 951 C C . ARG A 1 130 ? 6.006 -0.616 -21.898 1.00 93.94 130 ARG A C 1
ATOM 953 O O . ARG A 1 130 ? 4.785 -0.627 -22.054 1.00 93.94 130 ARG A O 1
ATOM 960 N N . TRP A 1 131 ? 6.859 -1.215 -22.713 1.00 92.75 131 TRP A N 1
ATOM 961 C CA . TRP A 1 131 ? 6.450 -2.115 -23.780 1.00 92.75 131 TRP A CA 1
ATOM 962 C C . TRP A 1 131 ? 6.248 -3.518 -23.214 1.00 92.75 131 TRP A C 1
ATOM 964 O O . TRP A 1 131 ? 7.192 -4.127 -22.713 1.00 92.75 131 TRP A O 1
ATOM 974 N N . HIS A 1 132 ? 5.021 -4.025 -23.301 1.00 88.81 132 HIS A N 1
ATOM 975 C CA . HIS A 1 132 ? 4.626 -5.333 -22.793 1.00 88.81 132 HIS A CA 1
ATOM 976 C C . HIS A 1 132 ? 3.838 -6.084 -23.866 1.00 88.81 132 HIS A C 1
ATOM 978 O O . HIS A 1 132 ? 2.820 -5.593 -24.345 1.00 88.81 132 HIS A O 1
ATOM 984 N N . ALA A 1 133 ? 4.322 -7.265 -24.264 1.00 87.19 133 ALA A N 1
ATOM 985 C CA . ALA A 1 133 ? 3.712 -8.093 -25.313 1.00 87.19 133 ALA A CA 1
ATOM 986 C C . ALA A 1 133 ? 3.423 -7.350 -26.643 1.00 87.19 133 ALA A C 1
ATOM 988 O O . ALA A 1 133 ? 2.500 -7.704 -27.368 1.00 87.19 133 ALA A O 1
ATOM 989 N N . GLY A 1 134 ? 4.230 -6.336 -26.980 1.00 84.69 134 GLY A N 1
ATOM 990 C CA . GLY A 1 134 ? 4.065 -5.520 -28.191 1.00 84.69 134 GLY A CA 1
ATOM 991 C C . GLY A 1 134 ? 3.180 -4.281 -28.021 1.00 84.69 134 GLY A C 1
ATOM 992 O O . GLY A 1 134 ? 3.151 -3.451 -28.926 1.00 84.69 134 GLY A O 1
ATOM 993 N N . ASP A 1 135 ? 2.543 -4.108 -26.863 1.00 89.94 135 ASP A N 1
ATOM 994 C CA . ASP A 1 135 ? 1.707 -2.952 -26.547 1.00 89.94 135 ASP A CA 1
ATOM 995 C C . ASP A 1 135 ? 2.415 -1.977 -25.601 1.00 89.94 135 ASP A C 1
ATOM 997 O O . ASP A 1 135 ? 3.151 -2.371 -24.692 1.00 89.94 135 ASP A O 1
ATOM 1001 N N . LEU A 1 136 ? 2.150 -0.681 -25.781 1.00 92.00 136 LEU A N 1
ATOM 1002 C CA . LEU A 1 136 ? 2.582 0.354 -24.847 1.00 92.00 136 LEU A CA 1
ATOM 1003 C C . LEU A 1 136 ? 1.594 0.436 -23.675 1.00 92.00 136 LEU A C 1
ATOM 1005 O O . LEU A 1 136 ? 0.427 0.782 -23.863 1.00 92.00 136 LEU A O 1
ATOM 1009 N N . ARG A 1 137 ? 2.070 0.155 -22.461 1.00 93.56 137 ARG A N 1
ATOM 1010 C CA . ARG A 1 137 ? 1.276 0.128 -21.225 1.00 93.56 137 ARG A CA 1
ATOM 1011 C C . ARG A 1 137 ? 1.805 1.137 -20.211 1.00 93.56 137 ARG A C 1
ATOM 1013 O O . ARG A 1 137 ? 2.991 1.466 -20.202 1.00 93.56 137 ARG A O 1
ATOM 1020 N N . SER A 1 138 ? 0.921 1.640 -19.354 1.00 93.19 138 SER A N 1
ATOM 1021 C CA . SER A 1 138 ? 1.243 2.655 -18.347 1.00 93.19 138 SER A CA 1
ATOM 1022 C C . SER A 1 138 ? 0.697 2.218 -16.995 1.00 93.19 138 SER A C 1
ATOM 1024 O O . SER A 1 138 ? -0.484 2.408 -16.708 1.00 93.19 138 SER A O 1
ATOM 1026 N N . VAL A 1 139 ? 1.566 1.646 -16.154 1.00 93.19 139 VAL A N 1
ATOM 1027 C CA . VAL A 1 139 ? 1.179 1.151 -14.822 1.00 93.19 139 VAL A CA 1
ATOM 1028 C C . VAL A 1 139 ? 0.568 2.279 -13.988 1.00 93.19 139 VAL A C 1
ATOM 1030 O O . VAL A 1 139 ? -0.473 2.090 -13.365 1.00 93.19 139 VAL A O 1
ATOM 1033 N N . SER A 1 140 ? 1.145 3.483 -14.040 1.00 94.50 140 SER A N 1
ATOM 1034 C CA . SER A 1 140 ? 0.613 4.642 -13.315 1.00 94.50 140 SER A CA 1
ATOM 1035 C C . SER A 1 140 ? -0.755 5.114 -13.791 1.00 94.50 140 SER A C 1
ATOM 1037 O O . SER A 1 140 ? -1.518 5.604 -12.963 1.00 94.50 140 SER A O 1
ATOM 1039 N N . ASP A 1 141 ? -1.085 4.996 -15.079 1.00 95.25 141 ASP A N 1
ATOM 1040 C CA . ASP A 1 141 ? -2.422 5.377 -15.553 1.00 95.25 141 ASP A CA 1
ATOM 1041 C C . ASP A 1 141 ? -3.458 4.317 -15.156 1.00 95.25 141 ASP A C 1
ATOM 1043 O O . ASP A 1 141 ? -4.555 4.662 -14.725 1.00 95.25 141 ASP A O 1
ATOM 1047 N N . GLU A 1 142 ? -3.094 3.034 -15.224 1.00 95.62 142 GLU A N 1
ATOM 1048 C CA . GLU A 1 142 ? -3.969 1.922 -14.836 1.00 95.62 142 GLU A CA 1
ATOM 1049 C C . GLU A 1 142 ? -4.244 1.923 -13.321 1.00 95.62 142 GLU A C 1
ATOM 1051 O O . GLU A 1 142 ? -5.400 1.899 -12.897 1.00 95.62 142 GLU A O 1
ATOM 1056 N N . ILE A 1 143 ? -3.204 2.061 -12.491 1.00 96.06 143 ILE A N 1
ATOM 1057 C CA . ILE A 1 143 ? -3.349 2.216 -11.035 1.00 96.06 143 ILE A CA 1
ATOM 1058 C C . ILE A 1 143 ? -4.028 3.542 -10.682 1.00 96.06 143 ILE A C 1
ATOM 1060 O O . ILE A 1 143 ? -4.873 3.582 -9.787 1.00 96.06 143 ILE A O 1
ATOM 1064 N N . GLY A 1 144 ? -3.693 4.628 -11.383 1.00 96.62 144 GLY A N 1
ATOM 1065 C CA . GLY A 1 144 ? -4.330 5.929 -11.192 1.00 96.62 144 GLY A CA 1
ATOM 1066 C C . GLY A 1 144 ? -5.836 5.870 -11.425 1.00 96.62 144 GLY A C 1
ATOM 1067 O O . GLY A 1 144 ? -6.596 6.420 -10.633 1.00 96.62 144 GLY A O 1
ATOM 1068 N N . LEU A 1 145 ? -6.277 5.132 -12.445 1.00 96.94 145 LEU A N 1
ATOM 1069 C CA . LEU A 1 145 ? -7.693 4.914 -12.720 1.00 96.94 145 LEU A CA 1
ATOM 1070 C C . LEU A 1 145 ? -8.383 4.118 -11.602 1.00 96.94 145 LEU A C 1
ATOM 1072 O O . LEU A 1 145 ? -9.439 4.535 -11.132 1.00 96.94 145 LEU A O 1
ATOM 1076 N N . VAL A 1 146 ? -7.789 3.007 -11.151 1.00 96.62 146 VAL A N 1
ATOM 1077 C CA . VAL A 1 146 ? -8.373 2.147 -10.101 1.00 96.62 146 VAL A CA 1
ATOM 1078 C C . VAL A 1 146 ? -8.470 2.873 -8.758 1.00 96.62 146 VAL A C 1
ATOM 1080 O O . VAL A 1 146 ? -9.472 2.750 -8.058 1.00 96.62 146 VAL A O 1
ATOM 1083 N N . LEU A 1 147 ? -7.444 3.647 -8.399 1.00 95.38 147 LEU A N 1
ATOM 1084 C CA . LEU A 1 147 ? -7.378 4.355 -7.117 1.00 95.38 147 LEU A CA 1
ATOM 1085 C C . LEU A 1 147 ? -7.975 5.768 -7.165 1.00 95.38 147 LEU A C 1
ATOM 1087 O O . LEU A 1 147 ? -7.971 6.458 -6.147 1.00 95.38 147 LEU A O 1
ATOM 1091 N N . ASN A 1 148 ? -8.466 6.210 -8.327 1.00 97.19 148 ASN A N 1
ATOM 1092 C CA . ASN A 1 148 ? -8.915 7.581 -8.570 1.00 97.19 148 ASN A CA 1
ATOM 1093 C C . ASN A 1 148 ? -7.854 8.635 -8.176 1.00 97.19 148 ASN A C 1
ATOM 1095 O O . ASN A 1 148 ? -8.130 9.623 -7.494 1.00 97.19 148 ASN A O 1
ATOM 1099 N N . LEU A 1 149 ? -6.609 8.398 -8.596 1.00 96.38 149 LEU A N 1
ATOM 1100 C CA . LEU A 1 149 ? -5.457 9.262 -8.359 1.00 96.38 149 LEU A CA 1
ATOM 1101 C C . LEU A 1 149 ? -4.976 9.886 -9.667 1.00 96.38 149 LEU A C 1
ATOM 1103 O O . LEU A 1 149 ? -4.966 9.256 -10.723 1.00 96.38 149 LEU A O 1
ATOM 1107 N N . HIS A 1 150 ? -4.472 11.116 -9.590 1.00 96.00 150 HIS A N 1
ATOM 1108 C CA . HIS A 1 150 ? -3.726 11.683 -10.708 1.00 96.00 150 HIS A CA 1
ATOM 1109 C C . HIS A 1 150 ? -2.404 10.921 -10.913 1.00 96.00 150 HIS A C 1
ATOM 1111 O O . HIS A 1 150 ? -1.801 10.429 -9.954 1.00 96.00 150 HIS A O 1
ATOM 1117 N N . ARG A 1 151 ? -1.895 10.898 -12.152 1.00 93.19 151 ARG A N 1
ATOM 1118 C CA . ARG A 1 151 ? -0.726 10.088 -12.549 1.00 93.19 151 ARG A CA 1
ATOM 1119 C C . ARG A 1 151 ? 0.480 10.230 -11.616 1.00 93.19 151 ARG A C 1
ATOM 1121 O O . ARG A 1 151 ? 1.031 9.234 -11.172 1.00 93.19 151 ARG A O 1
ATOM 1128 N N . GLY A 1 152 ? 0.866 11.458 -11.262 1.00 93.81 152 GLY A N 1
ATOM 1129 C CA . GLY A 1 152 ? 1.999 11.687 -10.352 1.00 93.81 152 GLY A CA 1
ATOM 1130 C C . GLY A 1 152 ? 1.816 11.103 -8.941 1.00 93.81 152 GLY A C 1
ATOM 1131 O O . GLY A 1 152 ? 2.789 10.666 -8.334 1.00 93.81 152 GLY A O 1
ATOM 1132 N N . ALA A 1 153 ? 0.587 11.065 -8.412 1.00 95.88 153 ALA A N 1
ATOM 1133 C CA . ALA A 1 153 ? 0.298 10.421 -7.131 1.00 95.88 153 ALA A CA 1
ATOM 1134 C C . ALA A 1 153 ? 0.299 8.897 -7.269 1.00 95.88 153 ALA A C 1
ATOM 1136 O O . ALA A 1 153 ? 0.830 8.224 -6.392 1.00 95.88 153 ALA A O 1
ATOM 1137 N N . ALA A 1 154 ? -0.217 8.369 -8.383 1.00 96.69 154 ALA A N 1
ATOM 1138 C CA . ALA A 1 154 ? -0.152 6.944 -8.688 1.00 96.69 154 ALA A CA 1
ATOM 1139 C C . ALA A 1 154 ? 1.300 6.457 -8.812 1.00 96.69 154 ALA A C 1
ATOM 1141 O O . ALA A 1 154 ? 1.656 5.487 -8.155 1.00 96.69 154 ALA A O 1
ATOM 1142 N N . THR A 1 155 ? 2.166 7.172 -9.543 1.00 95.50 155 THR A N 1
ATOM 1143 C CA . THR A 1 155 ? 3.599 6.836 -9.649 1.00 95.50 155 THR A CA 1
ATOM 1144 C C . THR A 1 155 ? 4.267 6.785 -8.277 1.00 95.50 155 THR A C 1
ATOM 1146 O O . THR A 1 155 ? 4.923 5.799 -7.960 1.00 95.50 155 THR A O 1
ATOM 1149 N N . ARG A 1 156 ? 4.069 7.808 -7.429 1.00 95.19 156 ARG A N 1
ATOM 1150 C CA . ARG A 1 156 ? 4.613 7.790 -6.061 1.00 95.19 156 ARG A CA 1
ATOM 1151 C C . ARG A 1 156 ? 4.067 6.619 -5.253 1.00 95.19 156 ARG A C 1
ATOM 1153 O O . ARG A 1 156 ? 4.827 5.957 -4.561 1.00 95.19 156 ARG A O 1
ATOM 1160 N N . ARG A 1 157 ? 2.763 6.341 -5.360 1.00 96.38 157 ARG A N 1
ATOM 1161 C CA . ARG A 1 157 ? 2.139 5.219 -4.658 1.00 96.38 157 ARG A CA 1
ATOM 1162 C C . ARG A 1 157 ? 2.733 3.881 -5.092 1.00 96.38 157 ARG A C 1
ATOM 1164 O O . ARG A 1 157 ? 2.987 3.055 -4.223 1.00 96.38 157 ARG A O 1
ATOM 1171 N N . ILE A 1 158 ? 2.955 3.682 -6.391 1.00 96.38 158 ILE A N 1
ATOM 1172 C CA . ILE A 1 158 ? 3.589 2.478 -6.941 1.00 96.38 158 ILE A CA 1
ATOM 1173 C C . ILE A 1 158 ? 5.005 2.346 -6.396 1.00 96.38 158 ILE A C 1
ATOM 1175 O O . ILE A 1 158 ? 5.307 1.328 -5.789 1.00 96.38 158 ILE A O 1
ATOM 1179 N N . HIS A 1 159 ? 5.823 3.395 -6.518 1.00 94.94 159 HIS A N 1
ATOM 1180 C CA . HIS A 1 159 ? 7.195 3.392 -6.015 1.00 94.94 159 HIS A CA 1
ATOM 1181 C C . HIS A 1 159 ? 7.258 3.019 -4.529 1.00 94.94 159 HIS A C 1
ATOM 1183 O O . HIS A 1 159 ? 7.903 2.043 -4.173 1.00 94.94 159 HIS A O 1
ATOM 1189 N N . THR A 1 160 ? 6.529 3.733 -3.663 1.00 95.94 160 THR A N 1
ATOM 1190 C CA . THR A 1 160 ? 6.519 3.442 -2.221 1.00 95.94 160 THR A CA 1
ATOM 1191 C C . THR A 1 160 ? 5.981 2.044 -1.908 1.00 95.94 160 THR A C 1
ATOM 1193 O O . THR A 1 160 ? 6.454 1.419 -0.969 1.00 95.94 160 THR A O 1
ATOM 1196 N N . SER A 1 161 ? 5.019 1.530 -2.683 1.00 97.06 161 SER A N 1
ATOM 1197 C CA . SER A 1 161 ? 4.502 0.168 -2.477 1.00 97.06 161 SER A CA 1
ATOM 1198 C C . SER A 1 161 ? 5.527 -0.896 -2.879 1.00 97.06 161 SER A C 1
ATOM 1200 O O . SER A 1 161 ? 5.681 -1.875 -2.159 1.00 97.06 161 SER A O 1
ATOM 1202 N N . CYS A 1 162 ? 6.248 -0.700 -3.988 1.00 95.25 162 CYS A N 1
ATOM 1203 C CA . CYS A 1 162 ? 7.332 -1.593 -4.400 1.00 95.25 162 CYS A CA 1
ATOM 1204 C C . CYS A 1 162 ? 8.476 -1.583 -3.382 1.00 95.25 162 CYS A C 1
ATOM 1206 O O . CYS A 1 162 ? 8.924 -2.652 -2.983 1.00 95.25 162 CYS A O 1
ATOM 1208 N N . GLU A 1 163 ? 8.895 -0.401 -2.920 1.00 94.56 163 GLU A N 1
ATOM 1209 C CA . GLU A 1 163 ? 9.900 -0.265 -1.860 1.00 94.56 163 GLU A CA 1
ATOM 1210 C C . GLU A 1 163 ? 9.460 -1.000 -0.592 1.00 94.56 163 GLU A C 1
ATOM 1212 O O . GLU A 1 163 ? 10.173 -1.878 -0.116 1.00 94.56 163 GLU A O 1
ATOM 1217 N N . LEU A 1 164 ? 8.252 -0.716 -0.091 1.00 96.62 164 LEU A N 1
ATOM 1218 C CA . LEU A 1 164 ? 7.716 -1.356 1.111 1.00 96.62 164 LEU A CA 1
ATOM 1219 C C . LEU A 1 164 ? 7.747 -2.888 1.011 1.00 96.62 164 LEU A C 1
ATOM 1221 O O . LEU A 1 164 ? 8.205 -3.558 1.925 1.00 96.62 164 LEU A O 1
ATOM 1225 N N . VAL A 1 165 ? 7.272 -3.443 -0.105 1.00 95.56 165 VAL A N 1
ATOM 1226 C CA . VAL A 1 165 ? 7.107 -4.895 -0.271 1.00 95.56 165 VAL A CA 1
ATOM 1227 C C . VAL A 1 165 ? 8.435 -5.609 -0.538 1.00 95.56 165 VAL A C 1
ATOM 1229 O O . VAL A 1 165 ? 8.588 -6.772 -0.168 1.00 95.56 165 VAL A O 1
ATOM 1232 N N . HIS A 1 166 ? 9.386 -4.963 -1.213 1.00 91.69 166 HIS A N 1
ATOM 1233 C CA . HIS A 1 166 ? 10.621 -5.619 -1.656 1.00 91.69 166 HIS A CA 1
ATOM 1234 C C . HIS A 1 166 ? 11.834 -5.313 -0.780 1.00 91.69 166 HIS A C 1
ATOM 1236 O O . HIS A 1 166 ? 12.710 -6.170 -0.663 1.00 91.69 166 HIS A O 1
ATOM 1242 N N . ASN A 1 167 ? 11.868 -4.135 -0.159 1.00 92.06 167 ASN A N 1
ATOM 1243 C CA . ASN A 1 167 ? 13.032 -3.639 0.572 1.00 92.06 167 ASN A CA 1
ATOM 1244 C C . ASN A 1 167 ? 12.770 -3.468 2.073 1.00 92.06 167 ASN A C 1
ATOM 1246 O O . ASN A 1 167 ? 13.735 -3.482 2.827 1.00 92.06 167 ASN A O 1
ATOM 1250 N N . PHE A 1 168 ? 11.504 -3.371 2.505 1.00 94.69 168 PHE A N 1
ATOM 1251 C CA . PHE A 1 168 ? 11.131 -3.184 3.915 1.00 94.69 168 PHE A CA 1
ATOM 1252 C C . PHE A 1 168 ? 10.178 -4.283 4.438 1.00 94.69 168 PHE A C 1
ATOM 1254 O O . PHE A 1 168 ? 9.028 -4.000 4.806 1.00 94.69 168 PHE A O 1
ATOM 1261 N N . PRO A 1 169 ? 10.616 -5.558 4.468 1.00 92.62 169 PRO A N 1
ATOM 1262 C CA . PRO A 1 169 ? 9.774 -6.676 4.881 1.00 92.62 169 PRO A CA 1
ATOM 1263 C C . PRO A 1 169 ? 9.281 -6.586 6.332 1.00 92.62 169 PRO A C 1
ATOM 1265 O O . PRO A 1 169 ? 8.144 -6.977 6.588 1.00 92.62 169 PRO A O 1
ATOM 1268 N N . ALA A 1 170 ? 10.073 -6.075 7.280 1.00 93.81 170 ALA A N 1
ATOM 1269 C CA . ALA A 1 170 ? 9.637 -5.951 8.675 1.00 93.81 170 ALA A CA 1
ATOM 1270 C C . ALA A 1 170 ? 8.577 -4.851 8.823 1.00 93.81 170 ALA A C 1
ATOM 1272 O O . ALA A 1 170 ? 7.557 -5.048 9.485 1.00 93.81 170 ALA A O 1
ATOM 1273 N N . THR A 1 171 ? 8.758 -3.730 8.123 1.00 96.00 171 THR A N 1
ATOM 1274 C CA . THR A 1 171 ? 7.774 -2.640 8.072 1.00 96.00 171 THR A CA 1
ATOM 1275 C C . THR A 1 171 ? 6.478 -3.101 7.404 1.00 96.00 171 THR A C 1
ATOM 1277 O O . THR A 1 171 ? 5.383 -2.781 7.872 1.00 96.00 171 THR A O 1
ATOM 1280 N N . TRP A 1 172 ? 6.582 -3.871 6.318 1.00 96.19 172 TRP A N 1
ATOM 1281 C CA . TRP A 1 172 ? 5.428 -4.459 5.643 1.00 96.19 172 TRP A CA 1
ATOM 1282 C C . TRP A 1 172 ? 4.688 -5.455 6.542 1.00 96.19 172 TRP A C 1
ATOM 1284 O O . TRP A 1 172 ? 3.463 -5.380 6.633 1.00 96.19 172 TRP A O 1
ATOM 1294 N N . HIS A 1 173 ? 5.407 -6.321 7.264 1.00 93.00 173 HIS A N 1
ATOM 1295 C CA . HIS A 1 173 ? 4.807 -7.240 8.233 1.00 93.00 173 HIS A CA 1
ATOM 1296 C C . HIS A 1 173 ? 4.107 -6.501 9.377 1.00 93.00 173 HIS A C 1
ATOM 1298 O O . HIS A 1 173 ? 2.954 -6.800 9.663 1.00 93.00 173 HIS A O 1
ATOM 1304 N N . ALA A 1 174 ? 4.728 -5.479 9.967 1.00 93.25 174 ALA A N 1
ATOM 1305 C CA . ALA A 1 174 ? 4.097 -4.685 11.023 1.00 93.25 174 ALA A CA 1
ATOM 1306 C C . ALA A 1 174 ? 2.829 -3.952 10.534 1.00 93.25 174 ALA A C 1
ATOM 1308 O O . ALA A 1 174 ? 1.855 -3.806 11.272 1.00 93.25 174 ALA A O 1
ATOM 1309 N N . LEU A 1 175 ? 2.793 -3.521 9.267 1.00 94.88 175 LEU A N 1
ATOM 1310 C CA . LEU A 1 175 ? 1.575 -2.990 8.646 1.00 94.88 175 LEU A CA 1
ATOM 1311 C C . LEU A 1 175 ? 0.509 -4.085 8.449 1.00 94.88 175 LEU A C 1
ATOM 1313 O O . LEU A 1 175 ? -0.675 -3.833 8.669 1.00 94.88 175 LEU A O 1
ATOM 1317 N N . LEU A 1 176 ? 0.920 -5.292 8.049 1.00 91.94 176 LEU A N 1
ATOM 1318 C CA . LEU A 1 176 ? 0.038 -6.442 7.827 1.00 91.94 176 LEU A CA 1
ATOM 1319 C C . LEU A 1 176 ? -0.584 -6.973 9.127 1.00 91.94 176 LEU A C 1
ATOM 1321 O O . LEU A 1 176 ? -1.743 -7.383 9.111 1.00 91.94 176 LEU A O 1
ATOM 1325 N N . GLU A 1 177 ? 0.138 -6.910 10.245 1.00 89.38 177 GLU A N 1
ATOM 1326 C CA . GLU A 1 177 ? -0.377 -7.265 11.575 1.00 89.38 177 GLU A CA 1
ATOM 1327 C C . GLU A 1 177 ? -1.280 -6.167 12.167 1.00 89.38 177 GLU A C 1
ATOM 1329 O O . GLU A 1 177 ? -2.166 -6.431 12.991 1.00 89.38 177 GLU A O 1
ATOM 1334 N N . GLY A 1 178 ? -1.161 -4.942 11.647 1.00 89.75 178 GLY A N 1
ATOM 1335 C CA . GLY A 1 178 ? -1.900 -3.767 12.102 1.00 89.75 178 GLY A CA 1
ATOM 1336 C C . GLY A 1 178 ? -1.209 -3.000 13.231 1.00 89.75 178 GLY A C 1
ATOM 1337 O O . GLY A 1 178 ? -1.855 -2.165 13.859 1.00 89.75 178 GLY A O 1
ATOM 1338 N N . ASP A 1 179 ? 0.077 -3.260 13.472 1.00 90.88 179 ASP A N 1
ATOM 1339 C CA . ASP A 1 179 ? 0.903 -2.581 14.480 1.00 90.88 179 ASP A CA 1
ATOM 1340 C C . ASP A 1 179 ? 1.339 -1.185 14.017 1.00 90.88 179 ASP A C 1
ATOM 1342 O O . ASP A 1 179 ? 1.541 -0.269 14.818 1.00 90.88 179 ASP A O 1
ATOM 1346 N N . LEU A 1 180 ? 1.463 -1.003 12.700 1.00 93.81 180 LEU A N 1
ATOM 1347 C CA . LEU A 1 180 ? 1.718 0.288 12.074 1.00 93.81 180 LEU A CA 1
ATOM 1348 C C . LEU A 1 180 ? 0.509 0.759 11.278 1.00 93.81 180 LEU A C 1
ATOM 1350 O O . LEU A 1 180 ? -0.136 -0.005 10.574 1.00 93.81 180 LEU A O 1
ATOM 1354 N N . THR A 1 181 ? 0.255 2.066 11.308 1.00 95.06 181 THR A N 1
ATOM 1355 C CA . THR A 1 181 ? -0.674 2.690 10.356 1.00 95.06 181 THR A CA 1
ATOM 1356 C C . THR A 1 181 ? -0.031 2.810 8.974 1.00 95.06 181 THR A C 1
ATOM 1358 O O . THR A 1 181 ? 1.192 2.927 8.863 1.00 95.06 181 THR A O 1
ATOM 1361 N N . GLU A 1 182 ? -0.846 2.898 7.913 1.00 95.38 182 GLU A N 1
ATOM 1362 C CA . GLU A 1 182 ? -0.350 3.138 6.545 1.00 95.38 182 GLU A CA 1
ATOM 1363 C C . GLU A 1 182 ? 0.579 4.358 6.494 1.00 95.38 182 GLU A C 1
ATOM 1365 O O . GLU A 1 182 ? 1.652 4.313 5.897 1.00 95.38 182 GLU A O 1
ATOM 1370 N N . ARG A 1 183 ? 0.188 5.446 7.168 1.00 95.75 183 ARG A N 1
ATOM 1371 C CA . ARG A 1 183 ? 0.989 6.669 7.229 1.00 95.75 183 ARG A CA 1
ATOM 1372 C C . ARG A 1 183 ? 2.360 6.409 7.852 1.00 95.75 183 ARG A C 1
ATOM 1374 O O . ARG A 1 183 ? 3.347 6.876 7.298 1.00 95.75 183 ARG A O 1
ATOM 1381 N N . ALA A 1 184 ? 2.417 5.699 8.979 1.00 95.94 184 ALA A N 1
ATOM 1382 C CA . ALA A 1 184 ? 3.673 5.413 9.669 1.00 95.94 184 ALA A CA 1
ATOM 1383 C C . ALA A 1 184 ? 4.600 4.549 8.804 1.00 95.94 184 ALA A C 1
ATOM 1385 O O . ALA A 1 184 ? 5.744 4.936 8.578 1.00 95.94 184 ALA A O 1
ATOM 1386 N N . ALA A 1 185 ? 4.081 3.454 8.241 1.00 96.50 185 ALA A N 1
ATOM 1387 C CA . ALA A 1 185 ? 4.840 2.581 7.348 1.00 96.50 185 ALA A CA 1
ATOM 1388 C C . ALA A 1 185 ? 5.390 3.345 6.129 1.00 96.50 185 ALA A C 1
ATOM 1390 O O . ALA A 1 185 ? 6.562 3.234 5.786 1.00 96.50 185 ALA A O 1
ATOM 1391 N N . PHE A 1 186 ? 4.568 4.191 5.504 1.00 95.31 186 PHE A N 1
ATOM 1392 C CA . PHE A 1 186 ? 4.974 4.953 4.321 1.00 95.31 186 PHE A CA 1
ATOM 1393 C C . PHE A 1 186 ? 5.976 6.064 4.651 1.00 95.31 186 PHE A C 1
ATOM 1395 O O . PHE A 1 186 ? 6.814 6.394 3.814 1.00 95.31 186 PHE A O 1
ATOM 1402 N N . THR A 1 187 ? 5.909 6.638 5.855 1.00 96.00 187 THR A N 1
ATOM 1403 C CA . THR A 1 187 ? 6.935 7.563 6.345 1.00 96.00 187 THR A CA 1
ATOM 1404 C C . THR A 1 187 ? 8.259 6.843 6.570 1.00 96.00 187 THR A C 1
ATOM 1406 O O . THR A 1 187 ? 9.272 7.355 6.118 1.00 96.00 187 THR A O 1
ATOM 1409 N N . ILE A 1 188 ? 8.263 5.655 7.183 1.00 94.19 188 ILE A N 1
ATOM 1410 C CA . ILE A 1 188 ? 9.490 4.859 7.368 1.00 94.19 188 ILE A CA 1
ATOM 1411 C C . ILE A 1 188 ? 10.166 4.599 6.020 1.00 94.19 188 ILE A C 1
ATOM 1413 O O . ILE A 1 188 ? 11.340 4.917 5.863 1.00 94.19 188 ILE A O 1
ATOM 1417 N N . VAL A 1 189 ? 9.411 4.131 5.022 1.00 94.62 189 VAL A N 1
ATOM 1418 C CA . VAL A 1 189 ? 9.939 3.925 3.664 1.00 94.62 189 VAL A CA 1
ATOM 1419 C C . VAL A 1 189 ? 10.517 5.223 3.097 1.00 94.62 189 VAL A C 1
ATOM 1421 O O . VAL A 1 189 ? 11.632 5.233 2.596 1.00 94.62 189 VAL A O 1
ATOM 1424 N N . ALA A 1 190 ? 9.797 6.343 3.201 1.00 92.56 190 ALA A N 1
ATOM 1425 C CA . ALA A 1 190 ? 10.271 7.617 2.662 1.00 92.56 190 ALA A CA 1
ATOM 1426 C C . ALA A 1 190 ? 11.570 8.116 3.322 1.00 92.56 190 ALA A C 1
ATOM 1428 O O . ALA A 1 190 ? 12.418 8.675 2.628 1.00 92.56 190 ALA A O 1
ATOM 1429 N N . GLU A 1 191 ? 11.718 7.927 4.634 1.00 91.88 191 GLU A N 1
ATOM 1430 C CA . GLU A 1 191 ? 12.896 8.364 5.390 1.00 91.88 191 GLU A CA 1
ATOM 1431 C C . GLU A 1 191 ? 14.087 7.415 5.211 1.00 91.88 191 GLU A C 1
ATOM 1433 O O . GLU A 1 191 ? 15.222 7.877 5.182 1.00 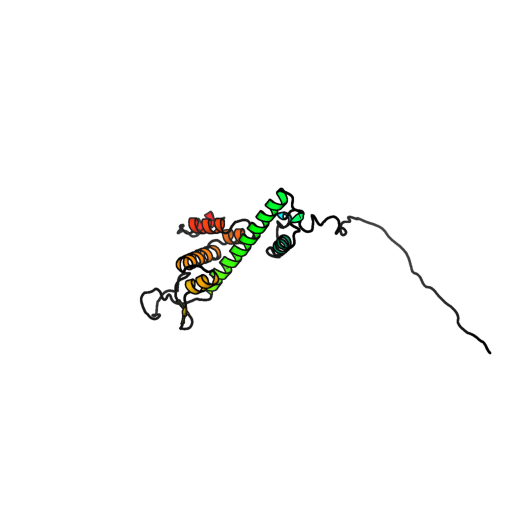91.88 191 GLU A O 1
ATOM 1438 N N . LEU A 1 192 ? 13.856 6.105 5.075 1.00 90.94 192 LEU A N 1
ATOM 1439 C CA . LEU A 1 192 ? 14.929 5.109 4.980 1.00 90.94 192 LEU A CA 1
ATOM 1440 C C . LEU A 1 192 ? 15.365 4.805 3.541 1.00 90.94 192 LEU A C 1
ATOM 1442 O O . LEU A 1 192 ? 16.516 4.433 3.337 1.00 90.94 192 LEU A O 1
ATOM 1446 N N . SER A 1 193 ? 14.520 5.034 2.528 1.00 85.69 193 SER A N 1
ATOM 1447 C CA . SER A 1 193 ? 14.900 4.886 1.109 1.00 85.69 193 SER A CA 1
ATOM 1448 C C . SER A 1 193 ? 15.982 5.879 0.647 1.00 85.69 193 SER A C 1
ATOM 1450 O O . SER A 1 193 ? 16.400 5.824 -0.506 1.00 85.69 193 SER A O 1
ATOM 1452 N N . VAL A 1 194 ? 16.430 6.805 1.503 1.00 86.88 194 VAL A N 1
ATOM 1453 C CA . VAL A 1 194 ? 17.588 7.681 1.233 1.00 86.88 194 VAL A CA 1
ATOM 1454 C C . VAL A 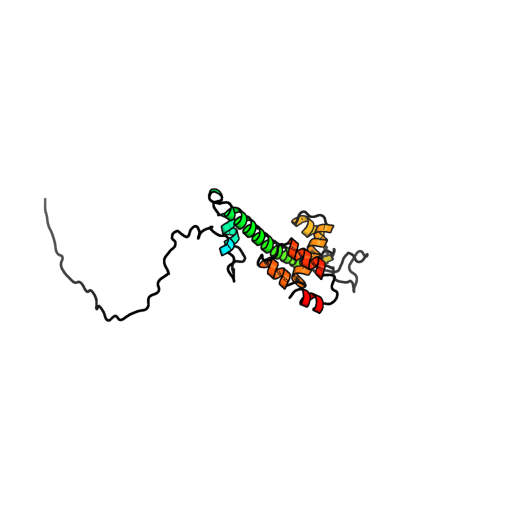1 194 ? 18.930 7.011 1.542 1.00 86.88 194 VAL A C 1
ATOM 1456 O O . VAL A 1 194 ? 19.972 7.583 1.228 1.00 86.88 194 VAL A O 1
ATOM 1459 N N . LEU A 1 195 ? 18.919 5.854 2.210 1.00 83.31 195 LEU A N 1
ATOM 1460 C CA . LEU A 1 195 ? 20.122 5.098 2.535 1.00 83.31 195 LEU A CA 1
ATOM 1461 C C . LEU A 1 195 ? 20.563 4.293 1.309 1.00 83.31 195 LEU A C 1
ATOM 1463 O O . LEU A 1 195 ? 19.804 3.480 0.786 1.00 83.31 195 LEU A O 1
ATOM 1467 N N . ASP A 1 196 ? 21.801 4.514 0.869 1.00 77.44 196 ASP A N 1
ATOM 1468 C CA . ASP A 1 196 ? 22.373 3.824 -0.294 1.00 77.44 196 ASP A CA 1
ATOM 1469 C C . ASP A 1 196 ? 22.938 2.430 0.057 1.00 77.44 196 ASP A C 1
ATOM 1471 O O . ASP A 1 196 ? 23.146 1.603 -0.834 1.00 77.44 196 ASP A O 1
ATOM 1475 N N . ASP A 1 197 ? 23.206 2.164 1.343 1.00 82.31 197 ASP A N 1
ATOM 1476 C CA . ASP A 1 197 ? 23.743 0.890 1.832 1.00 82.31 197 ASP A CA 1
ATOM 1477 C C . ASP A 1 197 ? 22.615 -0.030 2.333 1.00 82.31 197 ASP A C 1
ATOM 1479 O O . ASP A 1 197 ? 21.840 0.306 3.232 1.00 82.31 197 ASP A O 1
ATOM 1483 N N . LEU A 1 198 ? 22.538 -1.222 1.738 1.00 73.25 198 LEU A N 1
ATOM 1484 C CA . LEU A 1 198 ? 21.537 -2.241 2.043 1.00 73.25 198 LEU A CA 1
ATOM 1485 C C . LEU A 1 198 ? 21.680 -2.799 3.470 1.00 73.25 198 LEU A C 1
ATOM 1487 O O . LEU A 1 198 ? 20.684 -3.202 4.072 1.00 73.25 198 LEU A O 1
ATOM 1491 N N . ASP A 1 199 ? 22.900 -2.852 4.004 1.00 78.56 199 ASP A N 1
ATOM 1492 C CA . ASP A 1 199 ? 23.150 -3.336 5.359 1.00 78.56 199 ASP A CA 1
ATOM 1493 C C . ASP A 1 199 ? 22.748 -2.276 6.398 1.00 78.56 199 ASP A C 1
ATOM 1495 O O . ASP A 1 199 ? 22.142 -2.631 7.412 1.00 78.56 199 ASP A O 1
ATOM 1499 N N . ASP A 1 200 ? 22.965 -0.985 6.111 1.00 77.94 200 ASP A N 1
ATOM 1500 C CA . ASP A 1 200 ? 22.461 0.122 6.940 1.00 77.94 200 ASP A CA 1
ATOM 1501 C C . ASP A 1 200 ? 20.925 0.159 6.945 1.00 77.94 200 ASP A C 1
ATOM 1503 O O . ASP A 1 200 ? 20.307 0.349 7.995 1.00 77.94 200 ASP A O 1
ATOM 1507 N N . LEU A 1 201 ? 20.299 -0.083 5.788 1.00 78.31 201 LEU A N 1
ATOM 1508 C CA . LEU A 1 201 ? 18.843 -0.150 5.656 1.00 78.31 201 LEU A CA 1
ATOM 1509 C C . LEU A 1 201 ? 18.259 -1.308 6.474 1.00 78.31 201 LEU A C 1
ATOM 1511 O O . LEU A 1 201 ? 17.328 -1.104 7.250 1.00 78.31 201 LEU A O 1
ATOM 1515 N N . ARG A 1 202 ? 18.838 -2.510 6.366 1.00 78.75 202 ARG A N 1
ATOM 1516 C CA . ARG A 1 202 ? 18.406 -3.681 7.150 1.00 78.75 202 ARG A CA 1
ATOM 1517 C C . ARG A 1 202 ? 18.617 -3.495 8.648 1.00 78.75 202 ARG A C 1
ATOM 1519 O O . ARG A 1 202 ? 17.795 -3.958 9.431 1.00 78.75 202 ARG A O 1
ATOM 1526 N N . ALA A 1 203 ? 19.705 -2.842 9.054 1.00 78.25 203 ALA A N 1
ATOM 1527 C CA . ALA A 1 203 ? 19.971 -2.554 10.459 1.00 78.25 203 ALA A CA 1
ATOM 1528 C C . ALA A 1 203 ? 18.997 -1.517 11.039 1.00 78.25 203 ALA A C 1
ATOM 1530 O O . ALA A 1 203 ? 18.639 -1.620 12.207 1.00 78.25 203 ALA A O 1
ATOM 1531 N N . ALA A 1 204 ? 18.570 -0.535 10.241 1.00 71.75 204 ALA A N 1
ATOM 1532 C CA . ALA A 1 204 ? 17.577 0.457 10.651 1.00 71.75 204 ALA A CA 1
ATOM 1533 C C . ALA A 1 204 ? 16.151 -0.113 10.738 1.00 71.75 204 ALA A C 1
ATOM 1535 O O . ALA A 1 204 ? 15.306 0.464 11.422 1.00 71.75 204 ALA A O 1
ATOM 1536 N N . GLU A 1 205 ? 15.883 -1.212 10.031 1.00 76.81 205 GLU A N 1
ATOM 1537 C CA . GLU A 1 205 ? 14.575 -1.868 10.001 1.00 76.81 205 GLU A CA 1
ATOM 1538 C C . GLU A 1 205 ? 14.367 -2.917 11.111 1.00 76.81 205 GLU A C 1
ATOM 1540 O O . GLU A 1 205 ? 13.223 -3.242 11.434 1.00 76.81 205 GLU A O 1
ATOM 1545 N N . ALA A 1 206 ? 15.457 -3.466 11.658 1.00 68.31 206 ALA A N 1
ATOM 1546 C CA . ALA A 1 206 ? 15.452 -4.507 12.692 1.00 68.31 206 ALA A CA 1
ATOM 1547 C C . ALA A 1 206 ? 15.105 -3.972 14.091 1.00 68.31 206 ALA A C 1
ATOM 1549 O O . ALA A 1 206 ? 14.438 -4.726 14.839 1.00 68.31 206 ALA A O 1
#

Sequence (206 aa):
MSQNVVSEPVGAAVRPPVHASVRARRGAADDCIGAATIAQYGVLGRFDVEDDPAGGTALYDAVVSQDTTQLADGGWLDRVDAITRLEARLAALKAEAIAGFDRVLHGVSADLGHRYPEPGDREAAPGERRWHAGDLRSVSDEIGLVLNLHRGAATRRIHTSCELVHNFPATWHALLEGDLTERAAFTIVAELSVLDDLDDLRAAEA

Foldseek 3Di:
DDDDDDDDDDDDDDDDDDDDDDDDDDDDDPDDPDPCVCVVQNQLVVCPPPDPVVLCPSLVVNLVPDDPVPDDPVNVVSSVLSVQLVQLLVLLVVLVVLLVVQVVQKFFAPPPPDRDDDPPGDIDDFQGFGQGPNDTDGSLVVQCVVVVHDSVVSSLSRNLSNCCVPQQPLLSVCSSSSVDGSVRSSVLSVVLVVDPDSVVSVVVND